Protein AF-A0A0P0CVM8-F1 (afdb_monomer_lite)

pLDDT: mean 76.9, std 20.54, range [28.08, 96.56]

Radius of gyration: 23.85 Å; chains: 1; bounding box: 59×35×78 Å

Foldseek 3Di:
DEQQDADCDDLRHRDGNVCQAAPDPDDDLVLLQVLLQCQFVHCVVVVCCVPVPDPLSVQFPGWDTDSWKIFTDGPPQADPVRDGDPQPPPVCVVSNPCQVVSFCSQQVLLDPNCLVSDPHHHSQNSCSVPPHNGGHWHDVVVLLVCLVPPQLDAYPLVNLVVSQPDKHKGFRTKHWADDGRRMITIDTDIDIDGDDRPPVSSVSRVVSVVVVVVVVVVVVPDDDDDDDDDDDDDDDPPPPPPSPPPPDPPRDDDPDD

Structure (mmCIF, N/CA/C/O backbone):
data_AF-A0A0P0CVM8-F1
#
_entry.id   AF-A0A0P0CVM8-F1
#
loop_
_atom_site.group_PDB
_atom_site.id
_atom_site.type_symbol
_atom_site.label_atom_id
_atom_site.label_alt_id
_atom_site.label_comp_id
_atom_site.label_asym_id
_atom_site.label_entity_id
_atom_site.label_seq_id
_atom_site.pdbx_PDB_ins_code
_atom_site.Cartn_x
_atom_site.Cartn_y
_atom_site.Cartn_z
_atom_site.occupancy
_atom_site.B_iso_or_equiv
_atom_site.auth_seq_id
_atom_site.auth_comp_id
_atom_site.auth_asym_id
_atom_site.auth_atom_id
_atom_site.pdbx_PDB_model_num
ATOM 1 N N . MET A 1 1 ? -14.099 -5.560 21.092 1.00 91.81 1 MET A N 1
ATOM 2 C CA . MET A 1 1 ? -13.210 -6.378 20.240 1.00 91.81 1 MET A CA 1
ATOM 3 C C . MET A 1 1 ? -11.793 -6.056 20.657 1.00 91.81 1 MET A C 1
ATOM 5 O O . MET A 1 1 ? -11.514 -4.880 20.833 1.00 91.81 1 MET A O 1
ATOM 9 N N . HIS A 1 2 ? -10.956 -7.065 20.864 1.00 94.44 2 HIS A N 1
ATOM 10 C CA . HIS A 1 2 ? -9.563 -6.885 21.265 1.00 94.44 2 HIS A CA 1
ATOM 11 C C . HIS A 1 2 ? -8.638 -6.763 20.045 1.00 94.44 2 HIS A C 1
ATOM 13 O O . HIS A 1 2 ? -8.949 -7.296 18.979 1.00 94.44 2 HIS A O 1
ATOM 19 N N . ILE A 1 3 ? -7.473 -6.125 20.179 1.00 93.56 3 ILE A N 1
ATOM 20 C CA . ILE A 1 3 ? -6.516 -5.918 19.072 1.00 93.56 3 ILE A CA 1
ATOM 21 C C . ILE A 1 3 ? -6.017 -7.223 18.435 1.00 93.56 3 ILE A C 1
ATOM 23 O O . ILE A 1 3 ? -5.665 -7.248 17.256 1.00 93.56 3 ILE A O 1
ATOM 27 N N . GLN A 1 4 ? -6.006 -8.324 19.191 1.00 95.06 4 GLN A N 1
ATOM 28 C CA . GLN A 1 4 ? -5.615 -9.650 18.695 1.00 95.06 4 GLN A CA 1
ATOM 29 C C . GLN A 1 4 ? -6.758 -10.413 18.010 1.00 95.06 4 GLN A C 1
ATOM 31 O O . GLN A 1 4 ? -6.511 -11.476 17.431 1.00 95.06 4 GLN A O 1
ATOM 36 N N . ASP A 1 5 ? -7.989 -9.900 18.071 1.00 95.19 5 ASP A N 1
ATOM 37 C CA . ASP A 1 5 ? -9.151 -10.561 17.487 1.00 95.19 5 ASP A CA 1
ATOM 38 C C . ASP A 1 5 ? -9.101 -10.524 15.955 1.00 95.19 5 ASP A C 1
ATOM 40 O O . ASP A 1 5 ? -8.630 -9.569 15.328 1.00 95.19 5 ASP A O 1
ATOM 44 N N . ILE A 1 6 ? -9.637 -11.583 15.347 1.00 93.00 6 ILE A N 1
ATOM 45 C CA . ILE A 1 6 ? -9.808 -11.694 13.899 1.00 93.00 6 ILE A CA 1
ATOM 46 C C . ILE A 1 6 ? -11.107 -10.999 13.490 1.00 93.00 6 ILE A C 1
ATOM 48 O O . ILE A 1 6 ? -12.179 -11.273 14.037 1.00 93.00 6 ILE A O 1
ATOM 52 N N . LEU A 1 7 ? -11.029 -10.145 12.472 1.00 90.50 7 LEU A N 1
ATOM 53 C CA . LEU A 1 7 ? -12.184 -9.471 11.895 1.00 90.50 7 LEU A CA 1
ATOM 54 C C . LEU A 1 7 ? -13.104 -10.479 11.196 1.00 90.50 7 LEU A C 1
ATOM 56 O O . LEU A 1 7 ? -12.718 -11.166 10.248 1.00 90.50 7 LEU A O 1
ATOM 60 N N . GLY A 1 8 ? -14.357 -10.542 11.645 1.00 90.25 8 GLY A N 1
ATOM 61 C CA . GLY A 1 8 ? -15.394 -11.398 11.057 1.00 90.25 8 GLY A CA 1
ATOM 62 C C . GLY A 1 8 ? -16.098 -10.801 9.830 1.00 90.25 8 GLY A C 1
ATOM 63 O O . GLY A 1 8 ? -16.912 -11.485 9.206 1.00 90.25 8 GLY A O 1
ATOM 64 N N . PHE A 1 9 ? -15.803 -9.548 9.478 1.00 89.06 9 PHE A N 1
ATOM 65 C CA . PHE A 1 9 ? -16.560 -8.746 8.514 1.00 89.06 9 PHE A CA 1
ATOM 66 C C . PHE A 1 9 ? -15.667 -7.775 7.720 1.00 89.06 9 PHE A C 1
ATOM 68 O O . PHE A 1 9 ? -14.502 -7.567 8.059 1.00 89.06 9 PHE A O 1
ATOM 75 N N . GLY A 1 10 ? -16.256 -7.178 6.677 1.00 86.44 10 GLY A N 1
ATOM 76 C CA . GLY A 1 10 ? -15.676 -6.101 5.869 1.00 86.44 10 GLY A CA 1
ATOM 77 C C . GLY A 1 10 ? -14.441 -6.483 5.044 1.00 86.44 10 GLY A C 1
ATOM 78 O O . GLY A 1 10 ? -14.140 -7.667 4.857 1.00 86.44 10 GLY A O 1
ATOM 79 N N . LYS A 1 11 ? -13.739 -5.454 4.544 1.00 82.75 11 LYS A N 1
ATOM 80 C CA . LYS A 1 11 ? -12.565 -5.532 3.646 1.00 82.75 11 LYS A CA 1
ATOM 81 C C . LYS A 1 11 ? -11.482 -6.480 4.163 1.00 82.75 11 LYS A C 1
ATOM 83 O O . LYS A 1 11 ? -10.939 -7.284 3.412 1.00 82.75 11 LYS A O 1
ATOM 88 N N . TYR A 1 12 ? -11.221 -6.439 5.467 1.00 86.94 12 TYR A N 1
ATOM 89 C CA . TYR A 1 12 ? -10.155 -7.207 6.113 1.00 86.94 12 TYR A CA 1
ATOM 90 C C . TYR A 1 12 ? -10.646 -8.473 6.832 1.00 86.94 12 TYR A C 1
ATOM 92 O O . TYR A 1 12 ? -9.992 -8.974 7.748 1.00 86.94 12 TYR A O 1
ATOM 100 N N . LYS A 1 13 ? -11.799 -9.026 6.426 1.00 87.06 13 LYS A N 1
ATOM 101 C CA . LYS A 1 13 ? -12.328 -10.271 6.999 1.00 87.06 13 LYS A CA 1
ATOM 102 C C . LYS A 1 13 ? -11.291 -11.399 6.940 1.00 87.06 13 LYS A C 1
ATOM 104 O O . LYS A 1 13 ? -10.832 -11.763 5.854 1.00 87.06 13 LYS A O 1
ATOM 109 N N . GLY A 1 14 ? -11.025 -12.004 8.098 1.00 86.44 14 GLY A N 1
ATOM 110 C CA . GLY A 1 14 ? -10.054 -13.084 8.282 1.00 86.44 14 GLY A CA 1
ATOM 111 C C . GLY A 1 14 ? -8.674 -12.626 8.764 1.00 86.44 14 GLY A C 1
ATOM 112 O O . GLY A 1 14 ? -7.839 -13.481 9.045 1.00 86.44 14 GLY A O 1
ATOM 113 N N . LEU A 1 15 ? -8.441 -11.317 8.903 1.00 88.00 15 LEU A N 1
ATOM 114 C CA . LEU A 1 15 ? -7.193 -10.746 9.418 1.00 88.00 15 LEU A CA 1
ATOM 115 C C . LEU A 1 15 ? -7.357 -10.250 10.854 1.00 88.00 15 LEU A C 1
ATOM 117 O O . LEU A 1 15 ? -8.465 -9.907 11.274 1.00 88.00 15 LEU A O 1
ATOM 121 N N . LYS A 1 16 ? -6.257 -10.207 11.612 1.00 92.31 16 LYS A N 1
ATOM 122 C CA . LYS A 1 16 ? -6.264 -9.608 12.949 1.00 92.31 16 LYS A CA 1
ATOM 123 C C . LYS A 1 16 ? -6.355 -8.093 12.850 1.00 92.31 16 LYS A C 1
ATOM 125 O O . LYS A 1 16 ? -5.721 -7.497 11.981 1.00 92.31 16 LYS A O 1
ATOM 130 N N . LEU A 1 17 ? -7.067 -7.471 13.786 1.00 93.69 17 LEU A N 1
ATOM 131 C CA . LEU A 1 17 ? -7.158 -6.012 13.874 1.00 93.69 17 LEU A CA 1
ATOM 132 C C . LEU A 1 17 ? -5.769 -5.368 13.964 1.00 93.69 17 LEU A C 1
ATOM 134 O O . LEU A 1 17 ? -5.495 -4.402 13.257 1.00 93.69 17 LEU A O 1
ATOM 138 N N . LEU A 1 18 ? -4.870 -5.950 14.762 1.00 94.19 18 LEU A N 1
ATOM 139 C CA . LEU A 1 18 ? -3.488 -5.491 14.885 1.00 94.19 18 LEU A CA 1
ATOM 140 C C . LEU A 1 18 ? -2.727 -5.492 13.551 1.00 94.19 18 LEU A C 1
ATOM 142 O O . LEU A 1 18 ? -1.978 -4.555 13.282 1.00 94.19 18 LEU A O 1
ATOM 146 N N . ASP A 1 19 ? -2.916 -6.519 12.720 1.00 91.19 19 ASP A N 1
ATOM 147 C CA . ASP A 1 19 ? -2.222 -6.635 11.431 1.00 91.19 19 ASP A CA 1
ATOM 148 C C . ASP A 1 19 ? -2.738 -5.584 10.439 1.00 91.19 19 ASP A C 1
ATOM 150 O O . ASP A 1 19 ? -1.961 -5.014 9.677 1.00 91.19 19 ASP A O 1
ATOM 154 N N . VAL A 1 20 ? -4.038 -5.277 10.493 1.00 91.19 20 VAL A N 1
ATOM 155 C CA . VAL A 1 20 ? -4.643 -4.180 9.723 1.00 91.19 20 VAL A CA 1
ATOM 156 C C . VAL A 1 20 ? -4.122 -2.827 10.208 1.00 91.19 20 VAL A C 1
ATOM 158 O O . VAL A 1 20 ? -3.745 -1.993 9.391 1.00 91.19 20 VAL A O 1
ATOM 161 N N . TYR A 1 21 ? -4.043 -2.618 11.526 1.00 93.94 21 TYR A N 1
ATOM 162 C CA . TYR A 1 21 ? -3.557 -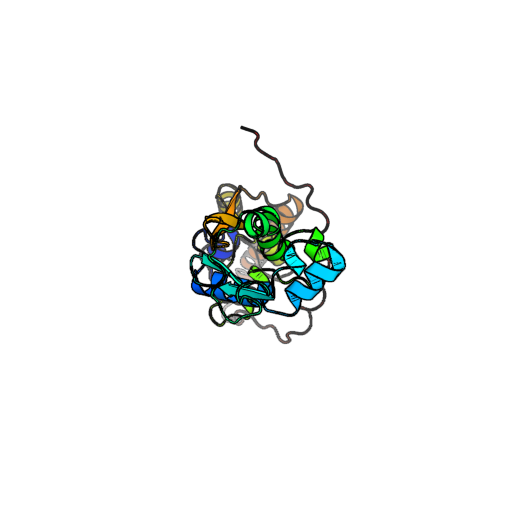1.365 12.104 1.00 93.94 21 TYR A CA 1
ATOM 163 C C . TYR A 1 21 ? -2.085 -1.107 11.772 1.00 93.94 21 TYR A C 1
ATOM 165 O O . TYR A 1 21 ? -1.726 -0.009 11.361 1.00 93.94 21 TYR A O 1
ATOM 173 N N . ARG A 1 22 ? -1.215 -2.104 11.971 1.00 92.19 22 ARG A N 1
ATOM 174 C CA . ARG A 1 22 ? 0.238 -1.934 11.824 1.00 92.19 22 ARG A CA 1
ATOM 175 C C . ARG A 1 22 ? 0.723 -2.084 10.394 1.00 92.19 22 ARG A C 1
ATOM 177 O O . ARG A 1 22 ? 1.768 -1.520 10.070 1.00 92.19 22 ARG A O 1
ATOM 184 N N . GLY A 1 23 ? 0.005 -2.838 9.567 1.00 87.44 23 GLY A N 1
ATOM 185 C CA . GLY A 1 23 ? 0.497 -3.280 8.270 1.00 87.44 23 GLY A CA 1
ATOM 186 C C . GLY A 1 23 ? 1.658 -4.271 8.385 1.00 87.44 23 GLY A C 1
ATOM 187 O O . GLY A 1 23 ? 2.169 -4.565 9.469 1.00 87.44 23 GLY A O 1
ATOM 188 N N . THR A 1 24 ? 2.098 -4.781 7.237 1.00 82.19 24 THR A N 1
ATOM 189 C CA . THR A 1 24 ? 3.301 -5.618 7.126 1.00 82.19 24 THR A CA 1
ATOM 190 C C . THR A 1 24 ? 4.457 -4.834 6.511 1.00 82.19 24 THR A C 1
ATOM 192 O O . THR A 1 24 ? 4.268 -4.078 5.561 1.00 82.19 24 THR A O 1
ATOM 195 N N . LEU A 1 25 ? 5.669 -5.065 7.021 1.00 79.19 25 LEU A N 1
ATOM 196 C CA . LEU A 1 25 ? 6.917 -4.655 6.360 1.00 79.19 25 LEU A CA 1
ATOM 197 C C . LEU A 1 25 ? 7.320 -5.630 5.244 1.00 79.19 25 LEU A C 1
ATOM 199 O O . LEU A 1 25 ? 8.085 -5.283 4.351 1.00 79.19 25 LEU A O 1
ATOM 203 N N . ASN A 1 26 ? 6.807 -6.859 5.299 1.00 77.69 26 ASN A N 1
ATOM 204 C CA . ASN A 1 26 ? 7.153 -7.928 4.375 1.00 77.69 26 ASN A CA 1
ATOM 205 C C . ASN A 1 26 ? 6.012 -8.104 3.379 1.00 77.69 26 ASN A C 1
ATOM 207 O O . ASN A 1 26 ? 5.097 -8.899 3.607 1.00 77.69 26 ASN A O 1
ATOM 211 N N . ILE A 1 27 ? 6.055 -7.330 2.299 1.00 82.81 27 ILE A N 1
ATOM 212 C CA . ILE A 1 27 ? 5.184 -7.553 1.146 1.00 82.81 27 ILE A CA 1
ATOM 213 C C . ILE A 1 27 ? 5.706 -8.773 0.383 1.00 82.81 27 ILE A C 1
ATOM 215 O O . ILE A 1 27 ? 6.906 -8.902 0.133 1.00 82.81 27 ILE A O 1
ATOM 219 N N . ASP A 1 28 ? 4.792 -9.681 0.048 1.00 86.62 28 ASP A N 1
ATOM 220 C CA . ASP A 1 28 ? 5.083 -10.882 -0.731 1.00 86.62 28 ASP A CA 1
ATOM 221 C C . ASP A 1 28 ? 5.669 -10.486 -2.101 1.00 86.62 28 ASP A C 1
ATOM 223 O O . ASP A 1 28 ? 5.099 -9.669 -2.827 1.00 86.62 28 ASP A O 1
ATOM 227 N N . ARG A 1 29 ? 6.840 -11.039 -2.442 1.00 89.12 29 ARG A N 1
ATOM 228 C CA . ARG A 1 29 ? 7.556 -10.696 -3.680 1.00 89.12 29 ARG A CA 1
ATOM 229 C C . ARG A 1 29 ? 6.833 -11.177 -4.933 1.00 89.12 29 ARG A C 1
ATOM 231 O O . ARG A 1 29 ? 6.912 -10.502 -5.954 1.00 89.12 29 ARG A O 1
ATOM 238 N N . VAL A 1 30 ? 6.081 -12.273 -4.845 1.00 90.69 30 VAL A N 1
ATOM 239 C CA . VAL A 1 30 ? 5.241 -12.762 -5.943 1.00 90.69 30 VAL A CA 1
ATOM 240 C C . VAL A 1 30 ? 4.072 -11.807 -6.161 1.00 90.69 30 VAL A C 1
ATOM 242 O O . VAL A 1 30 ? 3.806 -11.423 -7.295 1.00 90.69 30 VAL A O 1
ATOM 245 N N . LEU A 1 31 ? 3.431 -11.345 -5.079 1.00 89.88 31 LEU A N 1
ATOM 246 C CA . LEU A 1 31 ? 2.365 -10.340 -5.165 1.00 89.88 31 LEU A CA 1
ATOM 247 C C . LEU A 1 31 ? 2.870 -9.046 -5.817 1.00 89.88 31 LEU A C 1
ATOM 249 O O . LEU A 1 31 ? 2.208 -8.503 -6.698 1.00 89.88 31 LEU A O 1
ATOM 253 N N . LEU A 1 32 ? 4.039 -8.557 -5.391 1.00 91.38 32 LEU A N 1
ATOM 254 C CA . LEU A 1 32 ? 4.622 -7.331 -5.932 1.00 91.38 32 LEU A CA 1
ATOM 255 C C . LEU A 1 32 ? 5.016 -7.486 -7.410 1.00 91.38 32 LEU A C 1
ATOM 257 O O . LEU A 1 32 ? 4.757 -6.576 -8.194 1.00 91.38 32 LEU A O 1
ATOM 261 N N . LYS A 1 33 ? 5.584 -8.637 -7.791 1.00 94.38 33 LYS A N 1
ATOM 262 C CA . LYS A 1 33 ? 5.877 -8.985 -9.187 1.00 94.38 33 LYS A CA 1
ATOM 263 C C . LYS A 1 33 ? 4.617 -8.967 -10.040 1.00 94.38 33 LYS A C 1
ATOM 265 O O . LYS A 1 33 ? 4.604 -8.330 -11.086 1.00 94.38 33 LYS A O 1
ATOM 270 N N . ASP A 1 34 ? 3.575 -9.671 -9.611 1.00 92.81 34 ASP A N 1
ATOM 271 C CA . ASP A 1 34 ? 2.345 -9.806 -10.392 1.00 92.81 34 ASP A CA 1
ATOM 272 C C . ASP A 1 34 ? 1.607 -8.464 -10.507 1.00 92.81 34 ASP A C 1
ATOM 274 O O . ASP A 1 34 ? 1.048 -8.151 -11.556 1.00 92.81 34 ASP A O 1
ATOM 278 N N . TYR A 1 35 ? 1.662 -7.636 -9.459 1.00 92.75 35 TYR A N 1
ATOM 279 C CA . TYR A 1 35 ? 1.192 -6.255 -9.520 1.00 92.75 35 TYR A CA 1
ATOM 280 C C . TYR A 1 35 ? 2.001 -5.429 -10.525 1.00 92.75 35 TYR A C 1
ATOM 282 O O . TYR A 1 35 ? 1.417 -4.782 -11.390 1.00 92.75 35 TYR A O 1
ATOM 290 N N . ALA A 1 36 ? 3.333 -5.461 -10.448 1.00 94.81 36 ALA A N 1
ATOM 291 C CA . ALA A 1 36 ? 4.182 -4.694 -11.351 1.00 94.81 36 ALA A CA 1
ATOM 292 C C . ALA A 1 36 ? 3.997 -5.114 -12.817 1.00 94.81 36 ALA A C 1
ATOM 294 O O . ALA A 1 36 ? 3.888 -4.249 -13.683 1.00 94.81 36 ALA A O 1
ATOM 295 N N . ASP A 1 37 ? 3.876 -6.414 -13.090 1.00 94.25 37 ASP A N 1
ATOM 296 C CA . ASP A 1 37 ? 3.572 -6.940 -14.423 1.00 94.25 37 ASP A CA 1
ATOM 297 C C . ASP A 1 37 ? 2.204 -6.455 -14.931 1.00 94.25 37 ASP A C 1
ATOM 299 O O . ASP A 1 37 ? 2.100 -5.961 -16.053 1.00 94.25 37 ASP A O 1
ATOM 303 N N . LEU A 1 38 ? 1.166 -6.497 -14.086 1.00 92.25 38 LEU A N 1
ATOM 304 C CA . LEU A 1 38 ? -0.161 -5.981 -14.430 1.00 92.25 38 LEU A CA 1
ATOM 305 C C . LEU A 1 38 ? -0.127 -4.489 -14.787 1.00 92.25 38 LEU A C 1
ATOM 307 O O . LEU A 1 38 ? -0.748 -4.085 -15.772 1.00 92.25 38 LEU A O 1
ATOM 311 N N . ILE A 1 39 ? 0.551 -3.667 -13.981 1.00 91.88 39 ILE A N 1
ATOM 312 C CA . ILE A 1 39 ? 0.618 -2.222 -14.217 1.00 91.88 39 ILE A CA 1
ATOM 313 C C . ILE A 1 39 ? 1.410 -1.931 -15.496 1.00 91.88 39 ILE A C 1
ATOM 315 O O . ILE A 1 39 ? 0.900 -1.240 -16.375 1.00 91.88 39 ILE A O 1
ATOM 319 N N . LEU A 1 40 ? 2.628 -2.471 -15.615 1.00 91.94 40 LEU A N 1
ATOM 320 C CA . LEU A 1 40 ? 3.594 -2.113 -16.660 1.00 91.94 40 LEU A CA 1
ATOM 321 C C . LEU A 1 40 ? 3.315 -2.761 -18.020 1.00 91.94 40 LEU A C 1
ATOM 323 O O . LEU A 1 40 ? 3.708 -2.207 -19.043 1.00 91.94 40 LEU A O 1
ATOM 327 N N . ASN A 1 41 ? 2.652 -3.918 -18.060 1.00 90.12 41 ASN A N 1
ATOM 328 C CA . ASN A 1 41 ? 2.323 -4.615 -19.309 1.00 90.12 41 ASN A CA 1
ATOM 329 C C . ASN A 1 41 ? 0.818 -4.627 -19.623 1.00 90.12 41 ASN A C 1
ATOM 331 O O . ASN A 1 41 ? 0.408 -5.162 -20.655 1.00 90.12 41 ASN A O 1
ATOM 335 N N . GLY A 1 42 ? -0.018 -4.061 -18.749 1.00 87.56 42 GLY A N 1
ATOM 336 C CA . GLY A 1 42 ? -1.465 -3.974 -18.933 1.00 87.56 42 GLY A CA 1
ATOM 337 C C . GLY A 1 42 ? -1.942 -2.636 -19.500 1.00 87.56 42 GLY A C 1
ATOM 338 O O . GLY A 1 42 ? -1.171 -1.733 -19.819 1.00 87.56 42 GLY A O 1
ATOM 339 N N . SER A 1 43 ? -3.266 -2.474 -19.571 1.00 86.81 43 SER A N 1
ATOM 340 C CA . SER A 1 43 ? -3.904 -1.228 -20.024 1.00 86.81 43 SER A CA 1
ATOM 341 C C . SER A 1 43 ? -3.660 -0.035 -19.093 1.00 86.81 43 SER A C 1
ATOM 343 O O . SER A 1 43 ? -3.887 1.104 -19.488 1.00 86.81 43 SER A O 1
ATOM 345 N N . LEU A 1 44 ? -3.222 -0.287 -17.856 1.00 85.19 44 LEU A N 1
ATOM 346 C CA . LEU A 1 44 ? -2.957 0.744 -16.851 1.00 85.19 44 LEU A CA 1
ATOM 347 C C . LEU A 1 44 ? -1.737 1.595 -17.209 1.00 85.19 44 LEU A C 1
ATOM 349 O O . LEU A 1 44 ? -1.773 2.807 -17.016 1.00 85.19 44 LEU A O 1
ATOM 353 N N . ARG A 1 45 ? -0.706 0.995 -17.812 1.00 86.12 45 ARG A N 1
ATOM 354 C CA . ARG A 1 45 ? 0.412 1.741 -18.393 1.00 86.12 45 ARG A CA 1
ATOM 355 C C . ARG A 1 45 ? -0.042 2.670 -19.518 1.00 86.12 45 ARG A C 1
ATOM 357 O O . ARG A 1 45 ? 0.383 3.814 -19.552 1.00 86.12 45 ARG A O 1
ATOM 364 N N . LEU A 1 46 ? -0.911 2.209 -20.418 1.00 84.38 46 LEU A N 1
ATOM 365 C CA . LEU A 1 46 ? -1.411 3.063 -21.506 1.00 84.38 46 LEU A CA 1
ATOM 366 C C . LEU A 1 46 ? -2.181 4.265 -20.946 1.00 84.38 46 LEU A C 1
ATOM 368 O O . LEU A 1 46 ? -1.981 5.394 -21.376 1.00 84.38 46 LEU A O 1
ATOM 372 N N . HIS A 1 47 ? -2.997 4.032 -19.915 1.00 84.44 47 HIS A N 1
ATOM 373 C CA . HIS A 1 47 ? -3.682 5.110 -19.209 1.00 84.44 47 HIS A CA 1
ATOM 374 C C . HIS A 1 47 ? -2.700 6.095 -18.557 1.00 84.44 47 HIS A C 1
ATOM 376 O O . HIS A 1 47 ? -2.905 7.302 -18.603 1.00 84.44 47 HIS A O 1
ATOM 382 N N . TYR A 1 48 ? -1.610 5.594 -17.978 1.00 84.25 48 TYR A N 1
ATOM 383 C CA . TYR A 1 48 ? -0.538 6.436 -17.459 1.00 84.25 48 TYR A CA 1
ATOM 384 C C . TYR A 1 48 ? 0.091 7.317 -18.555 1.00 84.25 48 TYR A C 1
ATOM 386 O O . TYR A 1 48 ? 0.214 8.528 -18.373 1.00 84.25 48 TYR A O 1
ATOM 394 N N . GLU A 1 49 ? 0.441 6.726 -19.699 1.00 83.69 49 GLU A N 1
ATOM 395 C CA . GLU A 1 49 ? 1.056 7.426 -20.834 1.00 83.69 49 GLU A CA 1
ATOM 396 C C . GLU A 1 49 ? 0.149 8.527 -21.405 1.00 83.69 49 GLU A C 1
ATOM 398 O O . GLU A 1 49 ? 0.634 9.618 -21.705 1.00 83.69 49 GLU A O 1
ATOM 403 N N . ASP A 1 50 ? -1.161 8.274 -21.489 1.00 83.56 50 ASP A N 1
ATOM 404 C CA . ASP A 1 50 ? -2.146 9.225 -22.020 1.00 83.56 50 ASP A CA 1
ATOM 405 C C . ASP A 1 50 ? -2.319 10.477 -21.140 1.00 83.56 50 ASP A C 1
ATOM 407 O O . ASP A 1 50 ? -2.609 11.561 -21.652 1.00 83.56 50 ASP A O 1
ATOM 411 N N . TYR A 1 51 ? -2.178 10.340 -19.817 1.00 79.38 51 TYR A N 1
ATOM 412 C CA . TYR A 1 51 ? -2.512 11.404 -18.861 1.00 79.38 51 TYR A CA 1
ATOM 413 C C . TYR A 1 51 ? -1.300 12.144 -18.293 1.00 79.38 51 TYR A C 1
ATOM 415 O O . TYR A 1 51 ? -1.440 13.299 -17.887 1.00 79.38 51 TYR A O 1
ATOM 423 N N . ILE A 1 52 ? -0.133 11.496 -18.224 1.00 75.44 52 ILE A N 1
ATOM 424 C CA . ILE A 1 52 ? 1.039 12.024 -17.500 1.00 75.44 52 ILE A CA 1
ATOM 425 C C . ILE A 1 52 ? 2.186 12.429 -18.443 1.00 75.44 52 ILE A C 1
ATOM 427 O O . ILE A 1 52 ? 3.116 13.100 -18.006 1.00 75.44 52 ILE A O 1
ATOM 431 N N . ASP A 1 53 ? 2.058 12.140 -19.745 1.00 64.50 53 ASP A N 1
ATOM 432 C CA . ASP A 1 53 ? 2.946 12.583 -20.835 1.00 64.50 53 ASP A CA 1
ATOM 433 C C . ASP A 1 53 ? 4.441 12.381 -20.542 1.00 64.50 53 ASP A C 1
ATOM 435 O O . ASP A 1 53 ? 5.234 13.320 -20.427 1.00 64.50 53 ASP A O 1
ATOM 439 N N . THR A 1 54 ? 4.847 11.116 -20.429 1.00 65.81 54 THR A N 1
ATOM 440 C CA . THR A 1 54 ? 6.259 10.748 -20.312 1.00 65.81 54 THR A CA 1
ATOM 441 C C . THR A 1 54 ? 6.748 10.147 -21.627 1.00 65.81 54 THR A C 1
ATOM 443 O O . THR A 1 54 ? 6.679 8.945 -21.884 1.00 65.81 54 THR A O 1
ATOM 446 N N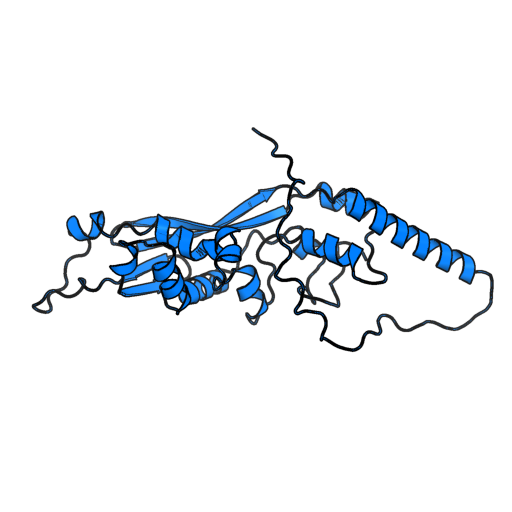 . THR A 1 55 ? 7.275 11.016 -22.494 1.00 64.81 55 THR A N 1
ATOM 447 C CA . THR A 1 55 ? 7.877 10.641 -23.794 1.00 64.81 55 THR A CA 1
ATOM 448 C C . THR A 1 55 ? 8.943 9.537 -23.701 1.00 64.81 55 THR A C 1
ATOM 450 O O . THR A 1 55 ? 9.176 8.821 -24.671 1.00 64.81 55 THR A O 1
ATOM 453 N N . SER A 1 56 ? 9.561 9.351 -22.535 1.00 66.12 56 SER A N 1
ATOM 454 C CA . SER A 1 56 ? 10.506 8.275 -22.214 1.00 66.12 56 SER A CA 1
ATOM 455 C C . SER A 1 56 ? 9.853 6.887 -22.100 1.00 66.12 56 SER A C 1
ATOM 457 O O . SER A 1 56 ? 10.451 5.903 -22.534 1.00 66.12 56 SER A O 1
ATOM 459 N N . PHE A 1 57 ? 8.624 6.781 -21.578 1.00 73.19 57 PHE A N 1
ATOM 460 C CA . PHE A 1 57 ? 7.900 5.504 -21.431 1.00 73.19 57 PHE A CA 1
ATOM 461 C C . PHE A 1 57 ? 7.401 4.959 -22.772 1.00 73.19 57 PHE A C 1
ATOM 463 O O . PHE A 1 57 ? 7.410 3.749 -22.992 1.00 73.19 57 PHE A O 1
ATOM 470 N N . GLN A 1 58 ? 7.064 5.856 -23.705 1.00 72.00 58 GLN A N 1
ATOM 471 C CA . GLN A 1 58 ? 6.612 5.514 -25.060 1.00 72.00 58 GLN A CA 1
ATOM 472 C C . GLN A 1 58 ? 7.693 4.811 -25.903 1.00 72.00 58 GLN A C 1
ATOM 474 O O . GLN A 1 58 ? 7.382 4.152 -26.893 1.00 72.00 58 GLN A O 1
ATOM 479 N N . CYS A 1 59 ? 8.968 4.934 -25.522 1.00 72.62 59 CYS A N 1
ATOM 480 C CA . CYS A 1 59 ? 10.086 4.263 -26.190 1.00 72.62 59 CYS A CA 1
ATOM 481 C C . CYS A 1 59 ? 10.276 2.801 -25.746 1.00 72.62 59 CYS A C 1
ATOM 483 O O . CYS A 1 59 ? 11.067 2.074 -26.355 1.00 72.62 59 CYS A O 1
ATOM 485 N N . VAL A 1 60 ? 9.584 2.369 -24.689 1.00 79.00 60 VAL A N 1
ATOM 486 C CA . VAL A 1 60 ? 9.615 0.989 -24.197 1.00 79.00 60 VAL A CA 1
ATOM 487 C C . VAL A 1 60 ? 8.494 0.207 -24.876 1.00 79.00 60 VAL A C 1
ATOM 489 O O . VAL A 1 60 ? 7.350 0.643 -24.870 1.00 79.00 60 VAL A O 1
ATOM 492 N N . ASP A 1 61 ? 8.787 -0.955 -25.452 1.00 78.50 61 ASP A N 1
ATOM 493 C CA . ASP A 1 61 ? 7.740 -1.821 -26.008 1.00 78.50 61 ASP A CA 1
ATOM 494 C C . ASP A 1 61 ? 7.075 -2.595 -24.864 1.00 78.50 61 ASP A C 1
ATOM 496 O O . ASP A 1 61 ? 5.884 -2.452 -24.579 1.00 78.50 61 ASP A O 1
ATOM 500 N N . LYS A 1 62 ? 7.893 -3.324 -24.099 1.00 84.81 62 LYS A N 1
ATOM 501 C CA . LYS A 1 62 ? 7.437 -4.213 -23.031 1.00 84.81 62 LYS A CA 1
ATOM 502 C C . LYS A 1 62 ? 8.385 -4.197 -21.832 1.00 84.81 62 LYS A C 1
ATOM 504 O O . LYS A 1 62 ? 9.557 -3.851 -21.954 1.00 84.81 62 LYS A O 1
ATOM 509 N N . PHE A 1 63 ? 7.892 -4.632 -20.679 1.00 89.56 63 PHE A N 1
ATOM 510 C CA . PHE A 1 63 ? 8.703 -4.919 -19.503 1.00 89.56 63 PHE A CA 1
ATOM 511 C C . PHE A 1 63 ? 8.768 -6.429 -19.242 1.00 89.56 63 PHE A C 1
ATOM 513 O O . PHE A 1 63 ? 7.753 -7.124 -19.301 1.00 89.56 63 PHE A O 1
ATOM 520 N N . ASP A 1 64 ? 9.952 -6.946 -18.928 1.00 91.62 64 ASP A N 1
ATOM 521 C CA . ASP A 1 64 ? 10.117 -8.276 -18.335 1.00 91.62 64 ASP A CA 1
ATOM 522 C C . ASP A 1 64 ? 10.269 -8.118 -16.817 1.00 91.62 64 ASP A C 1
ATOM 524 O O . ASP A 1 64 ? 11.206 -7.471 -16.344 1.00 91.62 64 ASP A O 1
ATOM 528 N N . VAL A 1 65 ? 9.304 -8.643 -16.056 1.00 95.25 65 VAL A N 1
ATOM 529 C CA . VAL A 1 65 ? 9.182 -8.418 -14.610 1.00 95.25 65 VAL A CA 1
ATOM 530 C C . VAL A 1 65 ? 9.408 -9.725 -13.854 1.00 95.25 65 VAL A C 1
ATOM 532 O O . VAL A 1 65 ? 8.643 -10.688 -13.951 1.00 95.25 65 VAL A O 1
ATOM 535 N N . THR A 1 66 ? 10.452 -9.735 -13.034 1.00 95.75 66 THR A N 1
ATOM 536 C CA . THR A 1 66 ? 10.792 -10.826 -12.112 1.00 95.75 66 THR A CA 1
ATOM 537 C C . THR A 1 66 ? 10.515 -10.408 -10.666 1.00 95.75 66 THR A C 1
ATOM 539 O O . THR A 1 66 ? 10.109 -9.281 -10.404 1.00 95.75 66 THR A O 1
ATOM 542 N N . GLU A 1 67 ? 10.741 -11.289 -9.688 1.00 94.06 67 GLU A N 1
ATOM 543 C CA . GLU A 1 67 ? 10.536 -10.974 -8.259 1.00 94.06 67 GLU A CA 1
ATOM 544 C C . GLU A 1 67 ? 11.457 -9.869 -7.710 1.00 94.06 67 GLU A C 1
ATOM 546 O O . GLU A 1 67 ? 11.184 -9.296 -6.649 1.00 94.06 67 GLU A O 1
ATOM 551 N N . HIS A 1 68 ? 12.555 -9.577 -8.406 1.00 93.62 68 HIS A N 1
ATOM 552 C CA . HIS A 1 68 ? 13.585 -8.647 -7.936 1.00 93.62 68 HIS A CA 1
ATOM 553 C C . HIS A 1 68 ? 13.905 -7.543 -8.935 1.00 93.62 68 HIS A C 1
ATOM 555 O O . HIS A 1 68 ? 14.361 -6.472 -8.535 1.00 93.62 68 HIS A O 1
ATOM 561 N N . GLU A 1 69 ? 13.671 -7.800 -10.218 1.00 95.00 69 GLU A N 1
ATOM 562 C CA . GLU A 1 69 ? 14.142 -6.936 -11.288 1.00 95.00 69 GLU A CA 1
ATOM 563 C C . GLU A 1 69 ? 13.068 -6.700 -12.346 1.00 95.00 69 GLU A C 1
ATOM 565 O O . GLU A 1 69 ? 12.269 -7.590 -12.648 1.00 95.00 69 GLU A O 1
ATOM 570 N N . ILE A 1 70 ? 13.102 -5.506 -12.928 1.00 93.25 70 ILE A N 1
ATOM 571 C CA . ILE A 1 70 ? 12.347 -5.096 -14.107 1.00 93.25 70 ILE A CA 1
ATOM 572 C C . ILE A 1 70 ? 13.362 -4.839 -15.216 1.00 93.25 70 ILE A C 1
ATOM 574 O O . ILE A 1 70 ? 14.340 -4.122 -15.012 1.00 93.25 70 ILE A O 1
ATOM 578 N N . ARG A 1 71 ? 13.139 -5.399 -16.400 1.00 89.19 71 ARG A N 1
ATOM 579 C CA . ARG A 1 71 ? 13.939 -5.118 -17.593 1.00 89.19 71 ARG A CA 1
ATOM 580 C C . ARG A 1 71 ? 13.072 -4.442 -18.639 1.00 89.19 71 ARG A C 1
ATOM 582 O O . ARG A 1 71 ? 12.004 -4.947 -18.975 1.00 89.19 71 ARG A O 1
ATOM 589 N N . THR A 1 72 ? 13.538 -3.318 -19.167 1.00 85.38 72 THR A N 1
ATOM 590 C CA . THR A 1 72 ? 12.908 -2.673 -20.324 1.00 85.38 72 THR A CA 1
ATOM 591 C C . THR A 1 72 ? 13.311 -3.400 -21.596 1.00 85.38 72 THR A C 1
ATOM 593 O O . THR A 1 72 ? 14.505 -3.536 -21.852 1.00 85.38 72 THR A O 1
ATOM 596 N N . LEU A 1 73 ? 12.330 -3.803 -22.396 1.00 78.81 73 LEU A N 1
ATOM 597 C CA . LEU A 1 73 ? 12.514 -4.306 -23.752 1.00 78.81 73 LEU A CA 1
ATOM 598 C C . LEU A 1 73 ? 12.074 -3.201 -24.711 1.00 78.81 73 LEU A C 1
ATOM 600 O O . LEU A 1 73 ? 10.933 -2.735 -24.660 1.00 78.81 73 LEU A O 1
ATOM 604 N N . SER A 1 74 ? 12.997 -2.729 -25.543 1.00 70.56 74 SER A N 1
ATOM 605 C CA . SER A 1 74 ? 12.744 -1.616 -26.466 1.00 70.56 74 SER A CA 1
ATOM 606 C C . SER A 1 74 ? 12.673 -2.089 -27.914 1.00 70.56 74 SER A C 1
ATOM 608 O O . SER A 1 74 ? 13.309 -3.072 -28.286 1.00 70.56 74 SER A O 1
ATOM 610 N N . PHE A 1 75 ? 11.971 -1.331 -28.760 1.00 56.97 75 PHE A N 1
ATOM 611 C CA . PHE A 1 75 ? 11.862 -1.601 -30.201 1.00 56.97 75 PHE A CA 1
ATOM 612 C C . PHE A 1 75 ? 13.211 -1.656 -30.946 1.00 56.97 75 PHE A C 1
ATOM 614 O O . PHE A 1 75 ? 13.255 -2.100 -32.089 1.00 56.97 75 PHE A O 1
ATOM 621 N N . TYR A 1 76 ? 14.305 -1.191 -30.332 1.00 54.03 76 TYR A N 1
ATOM 622 C CA . TYR A 1 76 ? 15.630 -1.077 -30.949 1.00 54.03 76 TYR A CA 1
ATOM 623 C C . TYR A 1 76 ? 16.596 -2.220 -30.588 1.00 54.03 76 TYR A C 1
ATOM 625 O O . TYR A 1 76 ? 17.792 -2.096 -30.843 1.00 54.03 76 TYR A O 1
ATOM 633 N N . GLU A 1 77 ? 16.118 -3.311 -29.979 1.00 51.34 77 GLU A N 1
ATOM 634 C CA . GLU A 1 77 ? 16.981 -4.445 -29.597 1.00 51.34 77 GLU A CA 1
ATOM 635 C C . GLU A 1 77 ? 17.399 -5.332 -30.787 1.00 51.34 77 GLU A C 1
ATOM 637 O O . GLU A 1 77 ? 18.453 -5.968 -30.734 1.00 51.34 77 GLU A O 1
ATOM 642 N N . GLU A 1 78 ? 16.654 -5.302 -31.899 1.00 46.06 78 GLU A N 1
ATOM 643 C CA . GLU A 1 78 ? 17.065 -5.908 -33.171 1.00 46.06 78 GLU A CA 1
ATOM 644 C C . GLU A 1 78 ? 17.560 -4.832 -34.147 1.00 46.06 78 GLU A C 1
ATOM 646 O O . GLU A 1 78 ? 16.848 -3.882 -34.487 1.00 46.06 78 GLU A O 1
ATOM 651 N N . GLY A 1 79 ? 18.795 -4.982 -34.633 1.00 48.59 79 GLY A N 1
ATOM 652 C CA . GLY A 1 79 ? 19.296 -4.189 -35.748 1.00 48.59 79 GLY A CA 1
ATOM 653 C C . GLY A 1 79 ? 18.446 -4.428 -36.998 1.00 48.59 79 GLY A C 1
ATOM 654 O O . GLY A 1 79 ? 17.867 -5.496 -37.185 1.00 48.59 79 GLY A O 1
ATOM 655 N N . VAL A 1 80 ? 18.404 -3.456 -37.915 1.00 46.62 80 VAL A N 1
ATOM 656 C CA . VAL A 1 80 ? 17.684 -3.562 -39.208 1.00 46.62 80 VAL A CA 1
ATOM 657 C C . VAL A 1 80 ? 18.150 -4.774 -40.047 1.00 46.62 80 VAL A C 1
ATOM 659 O O . VAL A 1 80 ? 17.482 -5.193 -40.989 1.00 46.62 80 VAL A O 1
ATOM 662 N N . ASP A 1 81 ? 19.302 -5.345 -39.703 1.00 51.53 81 ASP A N 1
ATOM 663 C CA . ASP A 1 81 ? 19.943 -6.510 -40.306 1.00 51.53 81 ASP A CA 1
ATOM 664 C C . ASP A 1 81 ? 19.823 -7.807 -39.478 1.00 51.53 81 ASP A C 1
ATOM 666 O O . ASP A 1 81 ? 20.425 -8.817 -39.848 1.00 51.53 81 ASP A O 1
ATOM 670 N N . GLY A 1 82 ? 19.065 -7.803 -38.377 1.00 52.91 82 GLY A N 1
ATOM 671 C CA . GLY A 1 82 ? 18.961 -8.933 -37.451 1.00 52.91 82 GLY A CA 1
ATOM 672 C C . GLY A 1 82 ? 20.210 -9.151 -36.592 1.00 52.91 82 GLY A C 1
ATOM 673 O O . GLY A 1 82 ? 20.356 -10.219 -35.998 1.00 52.91 82 GLY A O 1
ATOM 674 N N . SER A 1 83 ? 21.133 -8.183 -36.541 1.00 52.47 83 SER A N 1
ATOM 675 C CA . SER A 1 83 ? 22.220 -8.206 -35.563 1.00 52.47 83 SER A CA 1
ATOM 676 C C . SER A 1 83 ? 21.698 -7.805 -34.180 1.00 52.47 83 SER A C 1
ATOM 678 O O . SER A 1 83 ? 20.874 -6.898 -34.055 1.00 52.47 83 SER A O 1
ATOM 680 N N . GLU A 1 84 ? 22.173 -8.485 -33.134 1.00 53.50 84 GLU A N 1
ATOM 681 C CA . GLU A 1 84 ? 21.946 -8.043 -31.756 1.00 53.50 84 GLU A CA 1
ATOM 682 C C . GLU A 1 84 ? 22.609 -6.675 -31.577 1.00 53.50 84 GLU A C 1
ATOM 684 O O . GLU A 1 84 ? 23.832 -6.533 -31.704 1.00 53.50 84 GLU A O 1
ATOM 689 N N . VAL A 1 85 ? 21.810 -5.652 -31.280 1.00 53.12 85 VAL A N 1
ATOM 690 C CA . VAL A 1 85 ? 22.360 -4.368 -30.857 1.00 53.12 85 VAL A CA 1
ATOM 691 C C . VAL A 1 85 ? 22.900 -4.576 -29.448 1.00 53.12 85 VAL A C 1
ATOM 693 O O . VAL A 1 85 ? 22.148 -4.869 -28.523 1.00 53.12 85 VAL A O 1
ATOM 696 N N . SER A 1 86 ? 24.219 -4.441 -29.279 1.00 44.22 86 SER A N 1
ATOM 697 C CA . SER A 1 86 ? 24.852 -4.467 -27.958 1.00 44.22 86 SER A CA 1
ATOM 698 C C . SER A 1 86 ? 24.109 -3.517 -27.021 1.00 44.22 86 SER A C 1
ATOM 700 O O . SER A 1 86 ? 24.118 -2.299 -27.238 1.00 44.22 86 SER A O 1
ATOM 702 N N . TYR A 1 87 ? 23.521 -4.071 -25.957 1.00 46.16 87 TYR A N 1
ATOM 703 C CA . TYR A 1 87 ? 23.066 -3.300 -24.805 1.00 46.16 87 TYR A CA 1
ATOM 704 C C . TYR A 1 87 ? 24.179 -2.320 -24.399 1.00 46.16 87 TYR A C 1
ATOM 706 O O . TYR A 1 87 ? 25.352 -2.698 -24.345 1.00 46.16 87 TYR A O 1
ATOM 714 N N . GLY A 1 88 ? 23.830 -1.051 -24.179 1.00 44.56 88 GLY A N 1
ATOM 715 C CA . GLY A 1 88 ? 24.792 -0.033 -23.742 1.00 44.56 88 GLY A CA 1
ATOM 716 C C . GLY A 1 88 ? 25.345 0.905 -24.820 1.00 44.56 88 GLY A C 1
ATOM 717 O O . GLY A 1 88 ? 26.334 1.597 -24.581 1.00 44.56 88 GLY A O 1
ATOM 718 N N . SER A 1 89 ? 24.742 0.983 -26.014 1.00 47.28 89 SER A N 1
ATOM 719 C CA . SER A 1 89 ? 25.062 2.102 -26.911 1.00 47.28 89 SER A CA 1
ATOM 720 C C . SER A 1 89 ? 24.526 3.407 -26.299 1.00 47.28 89 SER A C 1
ATOM 722 O O . SER A 1 89 ? 23.340 3.539 -25.996 1.00 47.28 89 SER A O 1
ATOM 724 N N . SER A 1 90 ? 25.421 4.368 -26.073 1.00 48.91 90 SER A N 1
ATOM 725 C CA . SER A 1 90 ? 25.209 5.559 -25.234 1.00 48.91 90 SER A CA 1
ATOM 726 C C . SER A 1 90 ? 23.974 6.409 -25.557 1.00 48.91 90 SER A C 1
ATOM 728 O O . SER A 1 90 ? 23.541 7.182 -24.711 1.00 48.91 90 SER A O 1
ATOM 730 N N . LEU A 1 91 ? 23.379 6.287 -26.748 1.00 45.84 91 LEU A N 1
ATOM 731 C CA . LEU A 1 91 ? 22.148 6.998 -27.092 1.00 45.84 91 LEU A CA 1
ATOM 732 C C . LEU A 1 91 ? 20.914 6.362 -26.435 1.00 45.84 91 LEU A C 1
ATOM 734 O O . LEU A 1 91 ? 20.146 7.082 -25.809 1.00 45.84 91 LEU A O 1
ATOM 738 N N . ALA A 1 92 ? 20.769 5.034 -26.502 1.00 52.00 92 ALA A N 1
ATOM 739 C CA . ALA A 1 92 ? 19.656 4.311 -25.881 1.00 52.00 92 ALA A CA 1
ATOM 740 C C . ALA A 1 92 ? 19.707 4.399 -24.346 1.00 52.00 92 ALA A C 1
ATOM 742 O O . ALA A 1 92 ? 18.677 4.509 -23.690 1.00 52.00 92 ALA A O 1
ATOM 743 N N . GLU A 1 93 ? 20.908 4.427 -23.758 1.00 53.69 93 GLU A N 1
ATOM 744 C CA . GLU A 1 93 ? 21.080 4.582 -22.307 1.00 53.69 93 GLU A CA 1
ATOM 745 C C . GLU A 1 93 ? 20.744 5.981 -21.775 1.00 53.69 93 GLU A C 1
ATOM 747 O O . GLU A 1 93 ? 20.330 6.093 -20.614 1.00 53.69 93 GLU A O 1
ATOM 752 N N . ILE A 1 94 ? 20.944 7.024 -22.591 1.00 49.53 94 ILE A N 1
ATOM 753 C CA . ILE A 1 94 ? 20.669 8.425 -22.237 1.00 49.53 94 ILE A CA 1
ATOM 754 C C . ILE A 1 94 ? 19.198 8.775 -22.503 1.00 49.53 94 ILE A C 1
ATOM 756 O O . ILE A 1 94 ? 18.623 9.543 -21.735 1.00 49.53 94 ILE A O 1
ATOM 760 N N . THR A 1 95 ? 18.568 8.208 -23.539 1.00 54.78 95 THR A N 1
ATOM 761 C CA . THR A 1 95 ? 17.159 8.492 -23.872 1.00 54.78 95 THR A CA 1
ATOM 762 C C . THR A 1 95 ? 16.149 7.603 -23.146 1.00 54.78 95 THR A C 1
ATOM 764 O O . THR A 1 95 ? 15.001 8.014 -23.021 1.00 54.78 95 THR A O 1
ATOM 767 N N . ASN A 1 96 ? 16.550 6.431 -22.632 1.00 60.62 96 ASN A N 1
ATOM 768 C CA . ASN A 1 96 ? 15.636 5.470 -21.991 1.00 60.62 96 ASN A CA 1
ATOM 769 C C . ASN A 1 96 ? 15.850 5.336 -20.474 1.00 60.62 96 ASN A C 1
ATOM 771 O O . ASN A 1 96 ? 15.628 4.260 -19.915 1.00 60.62 96 ASN A O 1
ATOM 775 N N . ASN A 1 97 ? 16.295 6.394 -19.782 1.00 75.69 97 ASN A N 1
ATOM 776 C CA . ASN A 1 97 ? 16.207 6.382 -18.322 1.00 75.69 97 ASN A CA 1
ATOM 777 C C . ASN A 1 97 ? 14.749 6.568 -17.896 1.00 75.69 97 ASN A C 1
ATOM 779 O O . ASN A 1 97 ? 14.275 7.696 -17.809 1.00 75.69 97 ASN A O 1
ATOM 783 N N . VAL A 1 98 ? 14.068 5.462 -17.623 1.00 85.31 98 VAL A N 1
ATOM 784 C CA . VAL A 1 98 ? 12.669 5.448 -17.180 1.00 85.31 98 VAL A CA 1
ATOM 785 C C . VAL A 1 98 ? 12.542 5.099 -15.697 1.00 85.31 98 VAL A C 1
ATOM 787 O O . VAL A 1 98 ? 11.460 4.749 -15.250 1.00 85.31 98 VAL A O 1
ATOM 790 N N . GLU A 1 99 ? 13.623 5.182 -14.909 1.00 89.38 99 GLU A N 1
ATOM 791 C CA . GLU A 1 99 ? 13.615 4.838 -13.475 1.00 89.38 99 GLU A CA 1
ATOM 792 C C . GLU A 1 99 ? 12.488 5.553 -12.716 1.00 89.38 99 GLU A C 1
ATOM 794 O O . GLU A 1 99 ? 11.658 4.909 -12.071 1.00 89.38 99 GLU A O 1
ATOM 799 N N . SER A 1 100 ? 12.429 6.883 -12.848 1.00 88.50 100 SER A N 1
ATOM 800 C CA . SER A 1 100 ? 11.409 7.710 -12.202 1.00 88.50 100 SER A CA 1
ATOM 801 C C . SER A 1 100 ? 10.010 7.394 -12.711 1.00 88.50 100 SER A C 1
ATOM 803 O O . SER A 1 100 ? 9.062 7.400 -11.931 1.00 88.50 100 SER A O 1
ATOM 805 N N . ASP A 1 101 ? 9.883 7.088 -14.000 1.00 89.44 101 ASP A N 1
ATOM 806 C CA . ASP A 1 101 ? 8.598 6.790 -14.619 1.00 89.44 101 ASP A CA 1
ATOM 807 C C . ASP A 1 101 ? 8.073 5.420 -14.171 1.00 89.44 101 ASP A C 1
ATOM 809 O O . ASP A 1 101 ? 6.892 5.296 -13.864 1.00 89.44 101 ASP A O 1
ATOM 813 N N . ILE A 1 102 ? 8.939 4.402 -14.049 1.00 91.62 102 ILE A N 1
ATOM 814 C CA . ILE A 1 102 ? 8.573 3.084 -13.509 1.00 91.62 102 ILE A CA 1
ATOM 815 C C . ILE A 1 102 ? 8.145 3.249 -12.051 1.00 91.62 102 ILE A C 1
ATOM 817 O O . ILE A 1 102 ? 7.064 2.791 -11.678 1.00 91.62 102 ILE A O 1
ATOM 821 N N . ALA A 1 103 ? 8.961 3.923 -11.232 1.00 92.88 103 ALA A N 1
ATOM 822 C CA . ALA A 1 103 ? 8.646 4.152 -9.824 1.00 92.88 103 ALA A CA 1
ATOM 823 C C . ALA A 1 103 ? 7.299 4.864 -9.667 1.00 92.88 103 ALA A C 1
ATOM 825 O O . ALA A 1 103 ? 6.448 4.435 -8.884 1.00 92.88 103 ALA A O 1
ATOM 826 N N . TYR A 1 104 ? 7.072 5.919 -10.448 1.00 90.88 104 TYR A N 1
ATOM 827 C CA . TYR A 1 104 ? 5.848 6.700 -10.378 1.00 90.88 104 TYR A CA 1
ATOM 828 C C . TYR A 1 104 ? 4.636 5.918 -10.901 1.00 90.88 104 TYR A C 1
ATOM 830 O O . TYR A 1 104 ? 3.635 5.833 -10.194 1.00 90.88 104 TYR A O 1
ATOM 838 N N . CYS A 1 105 ? 4.738 5.248 -12.052 1.00 90.62 105 CYS A N 1
ATOM 839 C CA . CYS A 1 105 ? 3.670 4.421 -12.623 1.00 90.62 105 CYS A CA 1
ATOM 840 C C . CYS A 1 105 ? 3.235 3.291 -11.669 1.00 90.62 105 CYS A C 1
ATOM 842 O O . CYS A 1 105 ? 2.043 3.061 -11.476 1.00 90.62 105 CYS A O 1
ATOM 844 N N . LEU A 1 106 ? 4.181 2.627 -10.995 1.00 92.62 106 LEU A N 1
ATOM 845 C CA . LEU A 1 106 ? 3.870 1.592 -10.000 1.00 92.62 106 LEU A CA 1
ATOM 846 C C . LEU A 1 106 ? 3.255 2.159 -8.711 1.00 92.62 106 LEU A C 1
ATOM 848 O O . LEU A 1 106 ? 2.489 1.470 -8.027 1.00 92.62 106 LEU A O 1
ATOM 852 N N . SER A 1 107 ? 3.589 3.402 -8.364 1.00 92.31 107 SER A N 1
ATOM 853 C CA . SER A 1 107 ? 3.199 4.029 -7.098 1.00 92.31 107 SER A CA 1
ATOM 854 C C . SER A 1 107 ? 1.918 4.848 -7.190 1.00 92.31 107 SER A C 1
ATOM 856 O O . SER A 1 107 ? 1.247 5.013 -6.172 1.00 92.31 107 SER A O 1
ATOM 858 N N . ILE A 1 108 ? 1.555 5.338 -8.377 1.00 88.00 108 ILE A N 1
ATOM 859 C CA . ILE A 1 108 ? 0.507 6.348 -8.566 1.00 88.00 108 ILE A CA 1
ATOM 860 C C . ILE A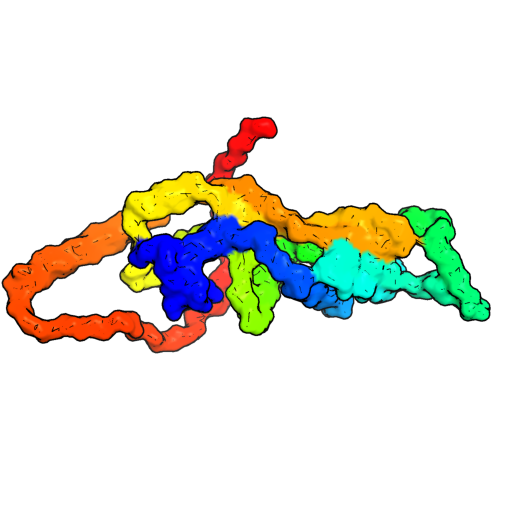 1 108 ? -0.857 5.920 -8.023 1.00 88.00 108 ILE A C 1
ATOM 862 O O . ILE A 1 108 ? -1.559 6.741 -7.441 1.00 88.00 108 ILE A O 1
ATOM 866 N N . GLY A 1 109 ? -1.204 4.632 -8.111 1.00 83.69 109 GLY A N 1
ATOM 867 C CA . GLY A 1 109 ? -2.453 4.103 -7.557 1.00 83.69 109 GLY A CA 1
ATOM 868 C C . GLY A 1 109 ? -2.568 4.236 -6.033 1.00 83.69 109 GLY A C 1
ATOM 869 O O . GLY A 1 109 ? -3.664 4.130 -5.499 1.00 83.69 109 GLY A O 1
ATOM 870 N N . ASN A 1 110 ? -1.460 4.478 -5.328 1.00 84.00 110 ASN A N 1
ATOM 871 C CA . ASN A 1 110 ? -1.415 4.700 -3.877 1.00 84.00 110 ASN A CA 1
ATOM 872 C C . ASN A 1 110 ? -1.278 6.192 -3.521 1.00 84.00 110 ASN A C 1
ATOM 874 O O . ASN A 1 110 ? -1.139 6.542 -2.350 1.00 84.00 110 ASN A O 1
ATOM 878 N N . GLN A 1 111 ? -1.284 7.074 -4.522 1.00 82.75 111 GLN A N 1
ATOM 879 C CA . GLN A 1 111 ? -1.163 8.515 -4.355 1.00 82.75 111 GLN A CA 1
ATOM 880 C C . GLN A 1 111 ? -2.499 9.203 -4.620 1.00 82.75 111 GLN A C 1
ATOM 882 O O . GLN A 1 111 ? -3.312 8.746 -5.423 1.00 82.75 111 GLN A O 1
ATOM 887 N N . ARG A 1 112 ? -2.676 10.382 -4.016 1.00 76.81 112 ARG A N 1
ATOM 888 C CA . ARG A 1 112 ? -3.834 11.253 -4.256 1.00 76.81 112 ARG A CA 1
ATOM 889 C C . ARG A 1 112 ? -4.050 11.530 -5.747 1.00 76.81 112 ARG A C 1
ATOM 891 O O . ARG A 1 112 ? -5.176 11.487 -6.222 1.00 76.81 112 ARG A O 1
ATOM 898 N N . THR A 1 113 ? -2.969 11.757 -6.488 1.00 77.56 113 THR A N 1
ATOM 899 C CA . THR A 1 113 ? -3.009 12.010 -7.932 1.00 77.56 113 THR A CA 1
ATOM 900 C C . THR A 1 113 ? -3.643 10.855 -8.712 1.00 77.56 113 THR A C 1
ATOM 902 O O . THR A 1 113 ? -4.469 11.096 -9.587 1.00 77.56 113 THR A O 1
ATOM 905 N N . GLY A 1 114 ? -3.330 9.600 -8.369 1.00 79.44 114 GLY A N 1
ATOM 906 C CA . GLY A 1 114 ? -3.967 8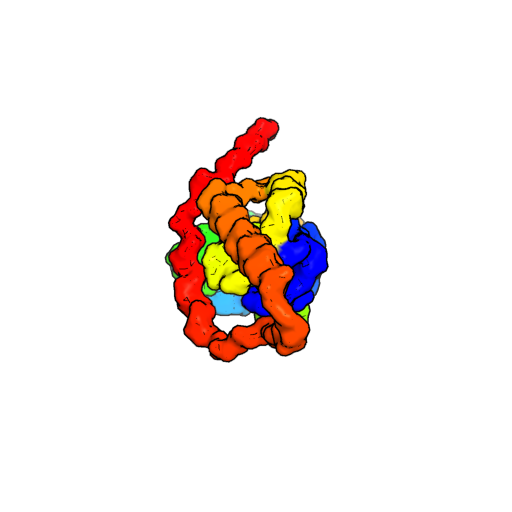.444 -9.006 1.00 79.44 114 GLY A CA 1
ATOM 907 C C . GLY A 1 114 ? -5.453 8.322 -8.673 1.00 79.44 114 GLY A C 1
ATOM 908 O O . GLY A 1 114 ? -6.243 7.941 -9.535 1.00 79.44 114 GLY A O 1
ATOM 909 N N . ALA A 1 115 ? -5.850 8.698 -7.455 1.00 75.31 115 ALA A N 1
ATOM 910 C CA . ALA A 1 115 ? -7.259 8.744 -7.069 1.00 75.31 115 ALA A CA 1
ATOM 911 C C . ALA A 1 115 ? -8.040 9.822 -7.845 1.00 75.31 115 ALA A C 1
ATOM 913 O O . ALA A 1 115 ? -9.152 9.565 -8.298 1.00 75.31 115 ALA A O 1
ATOM 914 N N . GLU A 1 116 ? -7.454 11.008 -8.036 1.00 79.81 116 GLU A N 1
ATOM 915 C CA . GLU A 1 116 ? -8.089 12.130 -8.742 1.00 79.81 116 GLU A CA 1
ATOM 916 C C . GLU A 1 116 ? -8.265 11.869 -10.243 1.00 79.81 116 GLU A C 1
ATOM 918 O O . GLU A 1 116 ? -9.300 12.221 -10.811 1.00 79.81 116 GLU A O 1
ATOM 923 N N . PHE A 1 117 ? -7.281 11.238 -10.889 1.00 78.56 117 PHE A N 1
ATOM 924 C CA . PHE A 1 117 ? -7.377 10.901 -12.312 1.00 78.56 117 PHE A CA 1
ATOM 925 C C . PHE A 1 117 ? -8.256 9.676 -12.587 1.00 78.56 117 PHE A C 1
ATOM 927 O O . PHE A 1 117 ? -8.812 9.552 -13.679 1.00 78.56 117 PHE A O 1
ATOM 934 N N . GLY A 1 118 ? -8.446 8.810 -11.588 1.00 71.88 118 GLY A N 1
ATOM 935 C CA . GLY A 1 118 ? -9.159 7.552 -11.755 1.00 71.88 118 GLY A CA 1
ATOM 936 C C . GLY A 1 118 ? -8.385 6.571 -12.637 1.00 71.88 118 GLY A C 1
ATOM 937 O O . GLY A 1 118 ? -7.307 6.860 -13.141 1.00 71.88 118 GLY A O 1
ATOM 938 N N . GLY A 1 119 ? -8.898 5.351 -12.773 1.00 76.50 119 GLY A N 1
ATOM 939 C CA . GLY A 1 119 ? -8.289 4.335 -13.636 1.00 76.50 119 GLY A CA 1
ATOM 940 C C . GLY A 1 119 ? -7.040 3.651 -13.071 1.00 76.50 119 GLY A C 1
ATOM 941 O O . GLY A 1 119 ? -6.758 2.540 -13.495 1.00 76.50 119 GLY A O 1
ATOM 942 N N . PHE A 1 120 ? -6.341 4.224 -12.087 1.00 84.50 120 PHE A N 1
ATOM 943 C CA . PHE A 1 120 ? -5.185 3.592 -11.439 1.00 84.50 120 PHE A CA 1
ATOM 944 C C . PHE A 1 120 ? -5.583 2.591 -10.341 1.00 84.50 120 PHE A C 1
ATOM 946 O O . PHE A 1 120 ? -6.587 2.756 -9.647 1.00 84.50 120 PHE A O 1
ATOM 953 N N . LEU A 1 121 ? -4.774 1.541 -10.168 1.00 86.75 121 LEU A N 1
ATOM 954 C CA . LEU A 1 121 ? -5.006 0.462 -9.205 1.00 86.75 121 LEU A CA 1
ATOM 955 C C . LEU A 1 121 ? -3.933 0.484 -8.113 1.00 86.75 121 LEU A C 1
ATOM 957 O O . LEU A 1 121 ? -2.752 0.411 -8.426 1.00 86.75 121 LEU A O 1
ATOM 961 N N . SER A 1 122 ? -4.329 0.550 -6.841 1.00 87.50 122 SER A N 1
ATOM 962 C CA . SER A 1 122 ? -3.400 0.448 -5.707 1.00 87.50 122 SER A CA 1
ATOM 963 C C . SER A 1 122 ? -2.984 -1.003 -5.438 1.00 87.50 122 SER A C 1
ATOM 965 O O . SER A 1 122 ? -3.755 -1.938 -5.684 1.00 87.50 122 SER A O 1
ATOM 967 N N . LEU A 1 123 ? -1.800 -1.214 -4.848 1.00 87.19 123 LEU A N 1
ATOM 968 C CA . LEU A 1 123 ? -1.343 -2.563 -4.478 1.00 87.19 123 LEU A CA 1
ATOM 969 C C . LEU A 1 123 ? -2.258 -3.182 -3.406 1.00 87.19 123 LEU A C 1
ATOM 971 O O . LEU A 1 123 ? -2.519 -4.385 -3.414 1.00 87.19 123 LEU A O 1
ATOM 975 N N . ALA A 1 124 ? -2.805 -2.356 -2.509 1.00 80.88 124 ALA A N 1
ATOM 976 C CA . ALA A 1 124 ? -3.768 -2.794 -1.503 1.00 80.88 124 ALA A CA 1
ATOM 977 C C . ALA A 1 124 ? -5.102 -3.258 -2.114 1.00 80.88 124 ALA A C 1
ATOM 979 O O . ALA A 1 124 ? -5.708 -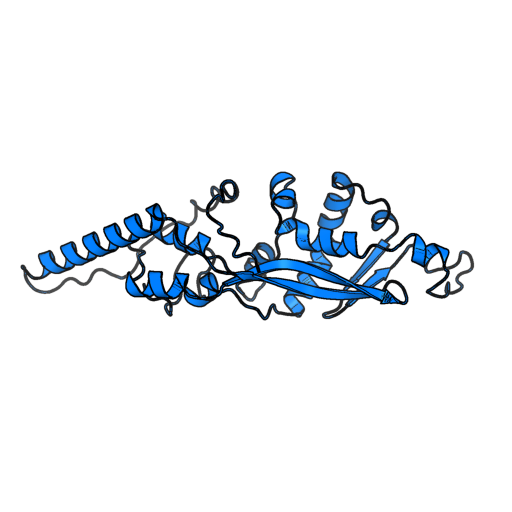4.198 -1.593 1.00 80.88 124 ALA A O 1
ATOM 980 N N . LYS A 1 125 ? -5.566 -2.627 -3.202 1.00 81.75 125 LYS A N 1
ATOM 981 C CA . LYS A 1 125 ? -6.762 -3.060 -3.942 1.00 81.75 125 LYS A CA 1
ATOM 982 C C . LYS A 1 125 ? -6.477 -4.344 -4.720 1.00 81.75 125 LYS A C 1
ATOM 984 O O . LYS A 1 125 ? -7.218 -5.306 -4.569 1.00 81.75 125 LYS A O 1
ATOM 989 N N . PHE A 1 126 ? -5.341 -4.420 -5.414 1.00 86.88 126 PHE A N 1
ATOM 990 C CA . PHE A 1 126 ? -4.901 -5.640 -6.098 1.00 86.88 126 PHE A CA 1
ATOM 991 C C . PHE A 1 126 ? -4.778 -6.854 -5.152 1.00 86.88 126 PHE A C 1
ATOM 993 O O . PHE A 1 126 ? -5.269 -7.938 -5.457 1.00 86.88 126 PHE A O 1
ATOM 1000 N N . SER A 1 127 ? -4.188 -6.671 -3.964 1.00 84.00 127 SER A N 1
ATOM 1001 C CA . SER A 1 127 ? -4.015 -7.735 -2.957 1.00 84.00 127 SER A CA 1
ATOM 1002 C C . SER A 1 127 ? -5.333 -8.333 -2.447 1.00 84.00 127 SER A C 1
ATOM 1004 O O . SER A 1 127 ? -5.376 -9.500 -2.062 1.00 84.00 127 SER A O 1
ATOM 1006 N N . GLN A 1 128 ? -6.424 -7.559 -2.428 1.00 76.25 128 GLN A N 1
ATOM 1007 C CA . GLN A 1 128 ? -7.729 -8.060 -1.975 1.00 76.25 128 GLN A CA 1
ATOM 1008 C C . GLN A 1 128 ? -8.326 -9.089 -2.936 1.00 76.25 128 GLN A C 1
ATOM 1010 O O . GLN A 1 128 ? -8.966 -10.043 -2.481 1.00 76.25 128 GLN A O 1
ATOM 1015 N N . ASP A 1 129 ? -8.090 -8.894 -4.232 1.00 76.38 129 ASP A N 1
ATOM 1016 C CA . ASP A 1 129 ? -8.554 -9.778 -5.301 1.00 76.38 129 ASP A CA 1
ATOM 1017 C C . ASP A 1 129 ? -7.597 -10.961 -5.517 1.00 76.38 129 ASP A C 1
ATOM 1019 O O . ASP A 1 129 ? -7.990 -12.014 -6.026 1.00 76.38 129 ASP A O 1
ATOM 1023 N N . TYR A 1 130 ? -6.342 -10.819 -5.080 1.00 72.44 130 TYR A N 1
ATOM 1024 C CA . TYR A 1 130 ? -5.346 -11.881 -5.104 1.00 72.44 130 TYR A CA 1
ATOM 1025 C C . TYR A 1 130 ? -5.671 -12.958 -4.052 1.00 72.44 130 TYR A C 1
ATOM 1027 O O . TYR A 1 130 ? -6.046 -12.672 -2.916 1.00 72.44 130 TYR A O 1
ATOM 1035 N N . ALA A 1 131 ? -5.505 -14.237 -4.410 1.00 57.88 131 ALA A N 1
ATOM 1036 C CA . ALA A 1 131 ? -5.995 -15.401 -3.652 1.00 57.88 131 ALA A CA 1
ATOM 1037 C C . ALA A 1 131 ? -5.538 -15.494 -2.173 1.00 57.88 131 ALA A C 1
ATOM 1039 O O . ALA A 1 131 ? -6.086 -16.285 -1.402 1.00 57.88 131 ALA A O 1
ATOM 1040 N N . LYS A 1 132 ? -4.546 -14.695 -1.763 1.00 61.84 132 LYS A N 1
ATOM 1041 C CA . LYS A 1 132 ? -4.115 -14.513 -0.375 1.00 61.84 132 LYS A CA 1
ATOM 1042 C C . LYS A 1 132 ? -4.359 -13.059 0.027 1.00 61.84 132 LYS A C 1
ATOM 1044 O O . LYS A 1 132 ? -3.564 -12.192 -0.313 1.00 61.84 132 LYS A O 1
ATOM 1049 N N . ARG A 1 133 ? -5.422 -12.811 0.798 1.00 63.94 133 ARG A N 1
ATOM 1050 C CA . ARG A 1 133 ? -5.700 -11.499 1.403 1.00 63.94 133 ARG A CA 1
ATOM 1051 C C . ARG A 1 133 ? -4.572 -11.137 2.365 1.00 63.94 133 ARG A C 1
ATOM 1053 O O . ARG A 1 133 ? -4.573 -11.596 3.506 1.00 63.94 133 ARG A O 1
ATOM 1060 N N . LEU A 1 134 ? -3.608 -10.347 1.909 1.00 67.56 134 LEU A N 1
ATOM 1061 C CA . LEU A 1 134 ? -2.534 -9.824 2.747 1.00 67.56 134 LEU A CA 1
ATOM 1062 C C . LEU A 1 134 ? -2.728 -8.315 2.923 1.00 67.56 134 LEU A C 1
ATOM 1064 O O . LEU A 1 134 ? -2.958 -7.620 1.926 1.00 67.56 134 LEU A O 1
ATOM 1068 N N . PRO A 1 135 ? -2.650 -7.785 4.158 1.00 70.38 135 PRO A N 1
ATOM 1069 C CA . PRO A 1 135 ? -2.668 -6.347 4.365 1.00 70.38 135 PRO A CA 1
ATOM 1070 C C . PRO A 1 135 ? -1.381 -5.761 3.779 1.00 70.38 135 PRO A C 1
ATOM 1072 O O . PRO A 1 135 ? -0.288 -6.015 4.280 1.00 70.38 135 PRO A O 1
ATOM 1075 N N . VAL A 1 136 ? -1.511 -5.014 2.683 1.00 80.88 136 VAL A N 1
ATOM 1076 C CA . VAL A 1 136 ? -0.413 -4.247 2.091 1.00 80.88 136 VAL A CA 1
ATOM 1077 C C . VAL A 1 136 ? -0.425 -2.878 2.747 1.00 80.88 136 VAL A C 1
ATOM 1079 O O . VAL A 1 136 ? -1.295 -2.057 2.463 1.00 80.88 136 VAL A O 1
ATOM 1082 N N . GLY A 1 137 ? 0.533 -2.659 3.642 1.00 84.69 137 GLY A N 1
ATOM 1083 C CA . GLY A 1 137 ? 0.575 -1.463 4.471 1.00 84.69 137 GLY A CA 1
ATOM 1084 C C . GLY A 1 137 ? -0.511 -1.417 5.553 1.00 84.69 137 GLY A C 1
ATOM 1085 O O . GLY A 1 137 ? -1.396 -2.269 5.643 1.00 84.69 137 GLY A O 1
ATOM 1086 N N . ALA A 1 138 ? -0.369 -0.431 6.426 1.00 90.44 138 ALA A N 1
ATOM 1087 C CA . ALA A 1 138 ? -1.260 -0.119 7.527 1.00 90.44 138 ALA A CA 1
ATOM 1088 C C . ALA A 1 138 ? -2.519 0.598 7.033 1.00 90.44 138 ALA A C 1
ATOM 1090 O O . ALA A 1 138 ? -2.423 1.520 6.225 1.00 90.44 138 ALA A O 1
ATOM 1091 N N . ASP A 1 139 ? -3.676 0.232 7.582 1.00 89.50 139 ASP A N 1
ATOM 1092 C CA . ASP A 1 139 ? -4.953 0.918 7.361 1.00 89.50 139 ASP A CA 1
ATOM 1093 C C . ASP A 1 139 ? -5.661 1.189 8.707 1.00 89.50 139 ASP A C 1
ATOM 1095 O O . ASP A 1 139 ? -6.674 0.569 9.049 1.00 89.50 139 ASP A O 1
ATOM 1099 N N . PRO A 1 140 ? -5.118 2.100 9.536 1.00 93.38 140 PRO A N 1
ATOM 1100 C CA . PRO A 1 140 ? -5.744 2.481 10.802 1.00 93.38 140 PRO A CA 1
ATOM 1101 C C . PRO A 1 140 ? -7.034 3.300 10.603 1.00 93.38 140 PRO A C 1
ATOM 1103 O O . PRO A 1 140 ? -7.889 3.359 11.495 1.00 93.38 140 PRO A O 1
ATOM 1106 N N . GLN A 1 141 ? -7.219 3.898 9.423 1.00 91.75 141 GLN A N 1
ATOM 1107 C CA . GLN A 1 141 ? -8.444 4.609 9.060 1.00 91.75 141 GLN A CA 1
ATOM 1108 C C . GLN A 1 141 ? -9.626 3.646 8.947 1.00 91.75 141 GLN A C 1
ATOM 1110 O O . GLN A 1 141 ? -10.711 3.961 9.434 1.00 91.75 141 GLN A O 1
ATOM 1115 N N . TYR A 1 142 ? -9.413 2.427 8.444 1.00 91.81 142 TYR A N 1
ATOM 1116 C CA . TYR A 1 142 ? -10.439 1.386 8.457 1.00 91.81 142 TYR A CA 1
ATOM 1117 C C . TYR A 1 142 ? -10.954 1.069 9.869 1.00 91.81 142 TYR A C 1
ATOM 1119 O O . TYR A 1 142 ? -12.145 0.819 10.061 1.00 91.81 142 TYR A O 1
ATOM 1127 N N . ILE A 1 143 ? -10.091 1.115 10.887 1.00 94.81 143 ILE A N 1
ATOM 1128 C CA . ILE A 1 143 ? -10.515 0.916 12.282 1.00 94.81 143 ILE A CA 1
ATOM 1129 C C . ILE A 1 143 ? -11.377 2.089 12.755 1.00 94.81 143 ILE A C 1
ATOM 1131 O O . ILE A 1 143 ? -12.401 1.870 13.402 1.00 94.81 143 ILE A O 1
ATOM 1135 N N . SER A 1 144 ? -11.012 3.316 12.375 1.00 95.69 144 SER A N 1
ATOM 1136 C CA . SER A 1 144 ? -11.825 4.509 12.646 1.00 95.69 144 SER A CA 1
ATOM 1137 C C . SER A 1 144 ? -13.209 4.378 11.999 1.00 95.69 144 SER A C 1
ATOM 1139 O O . SER A 1 144 ? -14.227 4.544 12.671 1.00 95.69 144 SER A O 1
ATOM 1141 N N . TRP A 1 145 ? -13.257 3.939 10.739 1.00 94.69 145 TRP A N 1
ATOM 1142 C CA . TRP A 1 145 ? -14.500 3.652 10.027 1.00 94.69 145 TRP A CA 1
ATOM 1143 C C . TRP A 1 145 ? -15.330 2.556 10.713 1.00 94.69 145 TRP A C 1
ATOM 1145 O O . TRP A 1 145 ? -16.550 2.688 10.816 1.00 94.69 145 TRP A O 1
ATOM 1155 N N . CYS A 1 146 ? -14.700 1.496 11.234 1.00 95.12 146 CYS A N 1
ATOM 1156 C CA . CYS A 1 146 ? -15.403 0.449 11.983 1.00 95.12 146 CYS A CA 1
ATOM 1157 C C . CYS A 1 146 ? -16.048 1.003 13.261 1.00 95.12 146 CYS A C 1
ATOM 1159 O O . CYS A 1 146 ? -17.201 0.683 13.561 1.00 95.12 146 CYS A O 1
ATOM 1161 N N . ILE A 1 147 ? -15.326 1.853 14.000 1.00 95.81 147 ILE A N 1
ATOM 1162 C CA . ILE A 1 147 ? -15.839 2.530 15.199 1.00 95.81 147 ILE A CA 1
ATOM 1163 C C . ILE A 1 147 ? -17.017 3.434 14.851 1.00 95.81 147 ILE A C 1
ATOM 1165 O O . ILE A 1 147 ? -17.958 3.507 15.632 1.00 95.81 147 ILE A O 1
ATOM 1169 N N . GLU A 1 148 ? -17.027 4.090 13.698 1.00 95.25 148 GLU A N 1
ATOM 1170 C CA . GLU A 1 148 ? -18.157 4.931 13.298 1.00 95.25 148 GLU A CA 1
ATOM 1171 C C . GLU A 1 148 ? -19.363 4.095 12.853 1.00 95.25 148 GLU A C 1
ATOM 1173 O O . GLU A 1 148 ? -20.469 4.274 13.364 1.00 95.25 148 GLU A O 1
ATOM 1178 N N . ASN A 1 149 ? -19.147 3.132 11.958 1.00 94.44 149 ASN A N 1
ATOM 1179 C CA . ASN A 1 149 ? -20.225 2.572 11.141 1.00 94.44 149 ASN A CA 1
ATOM 1180 C C . ASN A 1 149 ? -20.707 1.195 11.604 1.00 94.44 149 ASN A C 1
ATOM 1182 O O . ASN A 1 149 ? -21.862 0.836 11.382 1.00 94.44 149 ASN A O 1
ATOM 1186 N N . ILE A 1 150 ? -19.869 0.412 12.288 1.00 93.50 150 ILE A N 1
ATOM 1187 C CA . ILE A 1 150 ? -20.237 -0.954 12.667 1.00 93.50 150 ILE A CA 1
ATOM 1188 C C . ILE A 1 150 ? -20.900 -0.960 14.045 1.00 93.50 150 ILE A C 1
ATOM 1190 O O . ILE A 1 150 ? -20.323 -0.572 15.070 1.00 93.50 150 ILE A O 1
ATOM 1194 N N . ALA A 1 151 ? -22.153 -1.415 14.079 1.00 90.25 151 ALA A N 1
ATOM 1195 C CA . ALA A 1 151 ? -22.915 -1.553 15.311 1.00 90.25 151 ALA A CA 1
ATOM 1196 C C . ALA A 1 151 ? -22.236 -2.552 16.263 1.00 90.25 151 ALA A C 1
ATOM 1198 O O . ALA A 1 151 ? -21.874 -3.662 15.876 1.00 90.25 151 ALA A O 1
ATOM 1199 N N . GLY A 1 152 ? -22.045 -2.147 17.522 1.00 89.12 152 GLY A N 1
ATOM 1200 C CA . GLY A 1 152 ? -21.388 -2.977 18.537 1.00 89.12 152 GLY A CA 1
ATOM 1201 C C . GLY A 1 152 ? -19.879 -3.165 18.342 1.00 89.12 152 GLY A C 1
ATOM 1202 O O . GLY A 1 152 ? -19.263 -3.895 19.115 1.00 89.12 152 GLY A O 1
ATOM 1203 N N . PHE A 1 153 ? -19.266 -2.517 17.347 1.00 95.44 153 PHE A N 1
ATOM 1204 C CA . PHE A 1 153 ? -17.813 -2.461 17.244 1.00 95.44 153 PHE A CA 1
ATOM 1205 C C . PHE A 1 153 ? -17.262 -1.357 18.144 1.00 95.44 153 PHE A C 1
ATOM 1207 O O . PHE A 1 153 ? -17.597 -0.184 17.979 1.00 95.44 153 PHE A O 1
ATOM 1214 N N . PHE A 1 154 ? -16.412 -1.757 19.080 1.00 96.00 154 PHE A N 1
ATOM 1215 C CA . PHE A 1 154 ? -15.609 -0.888 19.930 1.00 96.00 154 PHE A CA 1
ATOM 1216 C C . PHE A 1 154 ? -14.340 -1.637 20.350 1.00 96.00 154 PHE A C 1
ATOM 1218 O O . PHE A 1 154 ? -14.325 -2.877 20.395 1.00 96.00 154 PHE A O 1
ATOM 1225 N N . ILE A 1 155 ? -13.294 -0.882 20.665 1.00 95.94 155 ILE A N 1
ATOM 1226 C CA . ILE A 1 155 ? -12.007 -1.375 21.169 1.00 95.94 155 ILE A CA 1
ATOM 1227 C C . ILE A 1 155 ? -11.850 -0.878 22.610 1.00 95.94 155 ILE A C 1
ATOM 1229 O O . ILE A 1 155 ? -12.172 0.285 22.855 1.00 95.94 155 ILE A O 1
ATOM 1233 N N . PRO A 1 156 ? -11.398 -1.702 23.572 1.00 95.56 156 PRO A N 1
ATOM 1234 C CA . PRO A 1 156 ? -11.095 -1.240 24.925 1.00 95.56 156 PRO A CA 1
ATOM 1235 C C . PRO A 1 156 ? -10.225 0.027 24.937 1.00 95.56 156 PRO A C 1
ATOM 1237 O O . PRO A 1 156 ? -9.375 0.225 24.068 1.00 95.56 156 PRO A O 1
ATOM 1240 N N . ALA A 1 157 ? -10.469 0.925 25.893 1.00 93.00 157 ALA A N 1
ATOM 1241 C CA . ALA A 1 157 ? -9.829 2.243 25.906 1.00 93.00 157 ALA A CA 1
ATOM 1242 C C . ALA A 1 157 ? -8.301 2.164 26.083 1.00 93.00 157 ALA A C 1
ATOM 1244 O O . ALA A 1 157 ? -7.567 2.918 25.448 1.00 93.00 157 ALA A O 1
ATOM 1245 N N . ASP A 1 158 ? -7.835 1.230 26.910 1.00 94.81 158 ASP A N 1
ATOM 1246 C CA . ASP A 1 158 ? -6.422 0.905 27.100 1.00 94.81 158 ASP A CA 1
ATOM 1247 C C . ASP A 1 158 ? -5.771 0.405 25.805 1.00 94.81 158 ASP A C 1
ATOM 1249 O O . ASP A 1 158 ? -4.671 0.837 25.463 1.00 94.81 158 ASP A O 1
ATOM 1253 N N . GLU A 1 159 ? -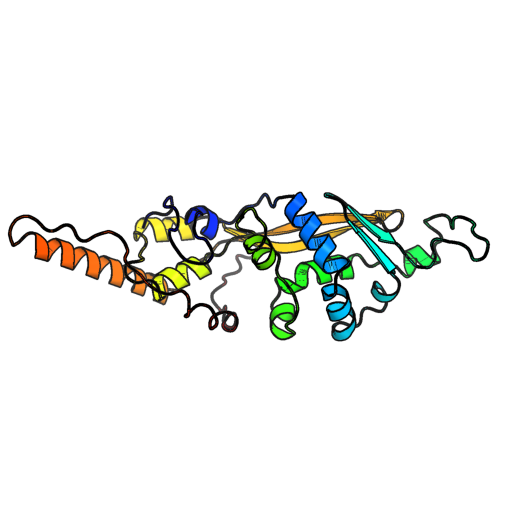6.480 -0.421 25.040 1.00 95.94 159 GLU A N 1
ATOM 1254 C CA . GLU A 1 159 ? -6.007 -0.932 23.754 1.00 95.94 159 GLU A CA 1
ATOM 1255 C C . GLU A 1 159 ? -5.992 0.133 22.645 1.00 95.94 159 GLU A C 1
ATOM 1257 O O . GLU A 1 159 ? -5.097 0.108 21.802 1.00 95.94 159 GLU A O 1
ATOM 1262 N N . ILE A 1 160 ? -6.910 1.111 22.642 1.00 93.94 160 ILE A N 1
ATOM 1263 C CA . ILE A 1 160 ? -6.801 2.270 21.731 1.00 93.94 160 ILE A CA 1
ATOM 1264 C C . ILE A 1 160 ? -5.516 3.047 22.011 1.00 93.94 160 ILE A C 1
ATOM 1266 O O . ILE A 1 160 ? -4.766 3.343 21.081 1.00 93.94 160 ILE A O 1
ATOM 1270 N N . SER A 1 161 ? -5.240 3.344 23.283 1.00 93.19 161 SER A N 1
ATOM 1271 C CA . SER A 1 161 ? -3.994 4.010 23.663 1.00 93.19 161 SER A CA 1
ATOM 1272 C C . SER A 1 161 ? -2.768 3.157 23.332 1.00 93.19 161 SER A C 1
ATOM 1274 O O . SER A 1 161 ? -1.732 3.698 22.948 1.00 93.19 161 SER A O 1
ATOM 1276 N N . GLU A 1 162 ? -2.858 1.830 23.449 1.00 94.75 162 GLU A N 1
ATOM 1277 C CA . GLU A 1 162 ? -1.788 0.929 23.022 1.00 94.75 162 GLU A CA 1
ATOM 1278 C C . GLU A 1 162 ? -1.517 1.075 21.520 1.00 94.75 162 GLU A C 1
ATOM 1280 O O . GLU A 1 162 ? -0.365 1.290 21.142 1.00 94.75 162 GLU A O 1
ATOM 1285 N N . LEU A 1 163 ? -2.563 1.032 20.684 1.00 94.75 163 LEU A N 1
ATOM 1286 C CA . LEU A 1 163 ? -2.456 1.181 19.231 1.00 94.75 163 LEU A CA 1
ATOM 1287 C C . LEU A 1 163 ? -1.762 2.493 18.845 1.00 94.75 163 LEU A C 1
ATOM 1289 O O . LEU A 1 163 ? -0.787 2.442 18.102 1.00 94.75 163 LEU A O 1
ATOM 1293 N N . GLU A 1 164 ? -2.176 3.639 19.396 1.00 94.12 164 GLU A N 1
ATOM 1294 C CA . GLU A 1 164 ? -1.582 4.959 19.087 1.00 94.12 164 GLU A CA 1
ATOM 1295 C C . GLU A 1 164 ? -0.080 5.047 19.409 1.00 94.12 164 GLU A C 1
ATOM 1297 O O . GLU A 1 164 ? 0.667 5.801 18.781 1.00 94.12 164 GLU A O 1
ATOM 1302 N N . ASN A 1 165 ? 0.392 4.249 20.370 1.00 93.69 165 ASN A N 1
ATOM 1303 C CA . ASN A 1 165 ? 1.809 4.172 20.720 1.00 93.69 165 ASN A CA 1
ATOM 1304 C C . ASN A 1 165 ? 2.614 3.249 19.789 1.00 93.69 165 ASN A C 1
ATOM 1306 O O . ASN A 1 165 ? 3.855 3.286 19.797 1.00 93.69 165 ASN A O 1
ATOM 1310 N N . MET A 1 166 ? 1.946 2.421 18.983 1.00 93.88 166 MET A N 1
ATOM 1311 C CA . MET A 1 166 ? 2.597 1.513 18.047 1.00 93.88 166 MET A CA 1
ATOM 1312 C C . MET A 1 166 ? 3.042 2.225 16.773 1.00 93.88 166 MET A C 1
ATOM 1314 O O . MET A 1 166 ? 2.468 3.210 16.315 1.00 93.88 166 MET A O 1
ATOM 1318 N N . ARG A 1 167 ? 4.087 1.668 16.157 1.00 93.88 167 ARG A N 1
ATOM 1319 C CA . ARG A 1 167 ? 4.495 2.059 14.810 1.00 93.88 167 ARG A CA 1
ATOM 1320 C C . ARG A 1 167 ? 3.637 1.350 13.774 1.00 93.88 167 ARG A C 1
ATOM 1322 O O . ARG A 1 167 ? 3.436 0.131 13.866 1.00 93.88 167 ARG A O 1
ATOM 1329 N N . ILE A 1 168 ? 3.231 2.112 12.771 1.00 93.88 168 ILE A N 1
ATOM 1330 C CA . ILE A 1 168 ? 2.534 1.635 11.583 1.00 93.88 168 ILE A CA 1
ATOM 1331 C C . ILE A 1 168 ? 3.475 1.665 10.378 1.00 93.88 168 ILE A C 1
ATOM 1333 O O . ILE A 1 168 ? 4.428 2.440 10.345 1.00 93.88 168 ILE A O 1
ATOM 1337 N N . SER A 1 169 ? 3.225 0.790 9.412 1.00 92.12 169 SER A N 1
ATOM 1338 C CA . SER A 1 169 ? 4.005 0.639 8.183 1.00 92.12 169 SER A CA 1
ATOM 1339 C C . SER A 1 169 ? 3.123 0.991 6.994 1.00 92.12 169 SER A C 1
ATOM 1341 O O . SER A 1 169 ? 2.282 0.188 6.605 1.00 92.12 169 SER A O 1
ATOM 1343 N N . LYS A 1 170 ? 3.267 2.189 6.430 1.00 88.56 170 LYS A N 1
ATOM 1344 C CA . LYS A 1 170 ? 2.459 2.661 5.302 1.00 88.56 170 LYS A CA 1
ATOM 1345 C C . LYS A 1 170 ? 3.164 2.347 3.989 1.00 88.56 170 LYS A C 1
ATOM 1347 O O . LYS A 1 170 ? 4.316 2.720 3.802 1.00 88.56 170 LYS A O 1
ATOM 1352 N N . PHE A 1 171 ? 2.467 1.682 3.074 1.00 89.12 171 PHE A N 1
ATOM 1353 C CA . PHE A 1 171 ? 2.961 1.502 1.713 1.00 89.12 171 PHE A CA 1
ATOM 1354 C C . PHE A 1 171 ? 2.743 2.795 0.928 1.00 89.12 171 PHE A C 1
ATOM 1356 O O . PHE A 1 171 ? 1.600 3.196 0.717 1.00 89.12 171 PHE A O 1
ATOM 1363 N N . ILE A 1 172 ? 3.832 3.459 0.539 1.00 87.94 172 ILE A N 1
ATOM 1364 C CA . ILE A 1 172 ? 3.775 4.683 -0.274 1.00 87.94 172 ILE A CA 1
ATOM 1365 C C . ILE A 1 172 ? 3.817 4.334 -1.762 1.00 87.94 172 ILE A C 1
ATOM 1367 O O . ILE A 1 172 ? 3.205 5.012 -2.586 1.00 87.94 172 ILE A O 1
ATOM 1371 N N . GLY A 1 173 ? 4.532 3.268 -2.113 1.00 91.06 173 GLY A N 1
ATOM 1372 C CA . GLY A 1 173 ? 4.759 2.912 -3.500 1.00 91.06 173 GLY A CA 1
ATOM 1373 C C . GLY A 1 173 ? 5.937 1.970 -3.667 1.00 91.06 173 GLY A C 1
ATOM 1374 O O . GLY A 1 173 ? 6.204 1.121 -2.819 1.00 91.06 173 GLY A O 1
ATOM 1375 N N . VAL A 1 174 ? 6.644 2.118 -4.775 1.00 94.25 174 VAL A N 1
ATOM 1376 C CA . VAL A 1 174 ? 7.768 1.271 -5.158 1.00 94.25 174 VAL A CA 1
ATOM 1377 C C . VAL A 1 174 ? 8.985 2.147 -5.403 1.00 94.25 174 VAL A C 1
ATOM 1379 O O . VAL A 1 174 ? 8.936 3.068 -6.215 1.00 94.25 174 VAL A O 1
ATOM 1382 N N . ASP A 1 175 ? 10.077 1.824 -4.719 1.00 94.38 175 ASP A N 1
ATOM 1383 C CA . ASP A 1 175 ? 11.391 2.367 -5.030 1.00 94.38 175 ASP A CA 1
ATOM 1384 C C . ASP A 1 175 ? 11.988 1.569 -6.180 1.00 94.38 175 ASP A C 1
ATOM 1386 O O . ASP A 1 175 ? 11.951 0.334 -6.173 1.00 94.38 175 ASP A O 1
ATOM 1390 N N . VAL A 1 176 ? 12.542 2.278 -7.157 1.00 94.94 176 VAL A N 1
ATOM 1391 C CA . VAL A 1 176 ? 13.183 1.695 -8.333 1.00 94.94 176 VAL A CA 1
ATOM 1392 C C . VAL A 1 176 ? 14.580 2.276 -8.432 1.00 94.94 176 VAL A C 1
ATOM 1394 O O . VAL A 1 176 ? 14.752 3.487 -8.350 1.00 94.94 176 VAL A O 1
ATOM 1397 N N . VAL A 1 177 ? 15.575 1.410 -8.593 1.00 94.12 177 VAL A N 1
ATOM 1398 C CA . VAL A 1 177 ? 16.977 1.800 -8.741 1.00 94.12 177 VAL A CA 1
ATOM 1399 C C . VAL A 1 177 ? 17.496 1.219 -10.042 1.00 94.12 177 VAL A C 1
ATOM 1401 O O . VAL A 1 177 ? 17.475 0.002 -10.249 1.00 94.12 177 VAL A O 1
ATOM 1404 N N . ARG A 1 178 ? 17.972 2.084 -10.935 1.00 88.75 178 ARG A N 1
ATOM 1405 C CA . ARG A 1 178 ? 18.542 1.651 -12.205 1.00 88.75 178 ARG A CA 1
ATOM 1406 C C . ARG A 1 178 ? 19.868 0.915 -12.007 1.00 88.75 178 ARG A C 1
ATOM 1408 O O . ARG A 1 178 ? 20.774 1.370 -11.311 1.00 88.75 178 ARG A O 1
ATOM 1415 N N . LYS A 1 179 ? 19.991 -0.202 -12.718 1.00 86.19 179 LYS A N 1
ATOM 1416 C CA . LYS A 1 179 ? 21.233 -0.919 -13.008 1.00 86.19 179 LYS A CA 1
ATOM 1417 C C . LYS A 1 179 ? 21.675 -0.655 -14.454 1.00 86.19 179 LYS A C 1
ATOM 1419 O O . LYS A 1 179 ? 21.015 0.038 -15.231 1.00 86.19 179 LYS A O 1
ATOM 1424 N N . GLU A 1 180 ? 22.818 -1.214 -14.831 1.00 76.88 180 GLU A N 1
ATOM 1425 C CA . GLU A 1 180 ? 23.306 -1.165 -16.212 1.00 76.88 180 GLU A CA 1
ATOM 1426 C C . GLU A 1 180 ? 22.371 -1.914 -17.180 1.00 76.88 180 GLU A C 1
ATOM 1428 O O . GLU A 1 180 ? 21.705 -2.881 -16.805 1.00 76.88 180 GLU A O 1
ATOM 1433 N N . GLY A 1 181 ? 22.321 -1.464 -18.440 1.00 72.38 181 GLY A N 1
ATOM 1434 C CA . GLY A 1 181 ? 21.646 -2.195 -19.519 1.00 72.38 181 GLY A CA 1
ATOM 1435 C C . GLY A 1 181 ? 20.112 -2.203 -19.485 1.00 72.38 181 GLY A C 1
ATOM 1436 O O . GLY A 1 181 ? 19.515 -3.166 -19.952 1.00 72.38 181 GLY A O 1
ATOM 1437 N N . GLY A 1 182 ? 19.455 -1.171 -18.939 1.00 78.38 182 GLY A N 1
ATOM 1438 C CA . GLY A 1 182 ? 17.980 -1.105 -18.901 1.00 78.38 182 GLY A CA 1
ATOM 1439 C C . GLY A 1 182 ? 17.345 -2.084 -17.906 1.00 78.38 182 GLY A C 1
ATOM 1440 O O . GLY A 1 182 ? 16.165 -2.423 -18.007 1.00 78.38 182 GLY A O 1
ATOM 1441 N N . LEU A 1 183 ? 18.147 -2.556 -16.953 1.00 87.12 183 LEU A N 1
ATOM 1442 C CA . LEU A 1 183 ? 17.718 -3.356 -15.820 1.00 87.12 183 LEU A CA 1
ATOM 1443 C C . LEU A 1 183 ? 17.464 -2.438 -14.621 1.00 87.12 183 LEU A C 1
ATOM 1445 O O . LEU A 1 183 ? 18.205 -1.483 -14.395 1.00 87.12 183 LEU A O 1
ATOM 1449 N N . TYR A 1 184 ? 16.444 -2.741 -13.832 1.00 92.12 184 TYR A N 1
ATOM 1450 C CA . TYR A 1 184 ? 16.045 -1.962 -12.668 1.00 92.12 184 TYR A CA 1
ATOM 1451 C C . TYR A 1 184 ? 15.767 -2.909 -11.506 1.00 92.12 184 TYR A C 1
ATOM 1453 O O . TYR A 1 184 ? 15.026 -3.877 -11.658 1.00 92.12 184 TYR A O 1
ATOM 1461 N N . GLU A 1 185 ? 16.350 -2.640 -10.344 1.00 95.44 185 GLU A N 1
ATOM 1462 C CA . GLU A 1 185 ? 15.922 -3.267 -9.094 1.00 95.44 185 GLU A CA 1
ATOM 1463 C C . GLU A 1 185 ? 14.730 -2.515 -8.530 1.00 95.44 185 GLU A C 1
ATOM 1465 O O . GLU A 1 185 ? 14.656 -1.292 -8.645 1.00 95.44 185 GLU A O 1
ATOM 1470 N N . TYR A 1 186 ? 13.812 -3.239 -7.892 1.00 95.44 186 TYR A N 1
ATOM 1471 C CA . TYR A 1 186 ? 12.669 -2.606 -7.255 1.00 95.44 186 TYR A CA 1
ATOM 1472 C C . TYR A 1 186 ? 12.306 -3.231 -5.908 1.00 95.44 186 TYR A C 1
ATOM 1474 O O . TYR A 1 186 ? 12.448 -4.436 -5.646 1.00 95.44 186 TYR A O 1
ATOM 1482 N N . SER A 1 187 ? 11.824 -2.380 -5.012 1.00 93.44 187 SER A N 1
ATOM 1483 C CA . SER A 1 187 ? 11.407 -2.768 -3.671 1.00 93.44 187 SER A CA 1
ATOM 1484 C C . SER A 1 187 ? 10.213 -1.955 -3.201 1.00 93.44 187 SER A C 1
ATOM 1486 O O . SER A 1 187 ? 10.046 -0.812 -3.619 1.00 93.44 187 SER A O 1
ATOM 1488 N N . PRO A 1 188 ? 9.384 -2.511 -2.304 1.00 92.06 188 PRO A N 1
ATOM 1489 C CA . PRO A 1 188 ? 8.358 -1.719 -1.653 1.00 92.06 188 PRO A CA 1
ATOM 1490 C C . PRO A 1 188 ? 8.964 -0.528 -0.914 1.00 92.06 188 PRO A C 1
ATOM 1492 O O . PRO A 1 188 ? 9.878 -0.710 -0.109 1.00 92.06 188 PRO A O 1
ATOM 1495 N N . ASN A 1 189 ? 8.406 0.654 -1.145 1.00 92.19 189 ASN A N 1
ATOM 1496 C CA . ASN A 1 189 ? 8.679 1.841 -0.356 1.00 92.19 189 ASN A CA 1
ATOM 1497 C C . ASN A 1 189 ? 7.687 1.889 0.812 1.00 92.19 189 ASN A C 1
ATOM 1499 O O . ASN A 1 189 ? 6.473 2.056 0.618 1.00 92.19 189 ASN A O 1
ATOM 1503 N N . ILE A 1 190 ? 8.214 1.695 2.022 1.00 91.12 190 ILE A N 1
ATOM 1504 C CA . ILE A 1 190 ? 7.442 1.683 3.260 1.00 91.12 190 ILE A CA 1
ATOM 1505 C C . ILE A 1 190 ? 7.887 2.826 4.162 1.00 91.12 190 ILE A C 1
ATOM 1507 O O . ILE A 1 190 ? 9.033 2.874 4.606 1.00 91.12 190 ILE A O 1
ATOM 1511 N N . GLU A 1 191 ? 6.939 3.677 4.530 1.00 91.31 191 GLU A N 1
ATOM 1512 C CA . GLU A 1 191 ? 7.132 4.690 5.557 1.00 91.31 191 GLU A CA 1
ATOM 1513 C C . GLU A 1 191 ? 6.688 4.162 6.917 1.00 91.31 191 GLU A C 1
ATOM 1515 O O . GLU A 1 191 ? 5.607 3.588 7.079 1.00 91.31 191 GLU A O 1
ATOM 1520 N N . ILE A 1 192 ? 7.545 4.357 7.916 1.00 92.94 192 ILE A N 1
ATOM 1521 C CA . ILE A 1 192 ? 7.259 3.982 9.295 1.00 92.94 192 ILE A CA 1
ATOM 1522 C C . ILE A 1 192 ? 6.808 5.229 10.042 1.00 92.94 192 ILE A C 1
ATOM 1524 O O . ILE A 1 192 ? 7.594 6.152 10.240 1.00 92.94 192 ILE A O 1
ATOM 1528 N N . GLY A 1 193 ? 5.565 5.215 10.511 1.00 92.56 193 GLY A N 1
ATOM 1529 C CA . GLY A 1 193 ? 4.957 6.344 11.205 1.00 92.56 193 GLY A CA 1
ATOM 1530 C C . GLY A 1 193 ? 4.191 5.934 12.454 1.00 92.56 193 GLY A C 1
ATOM 1531 O O . GLY A 1 193 ? 4.300 4.807 12.951 1.00 92.56 193 GLY A O 1
ATOM 1532 N N . ARG A 1 194 ? 3.389 6.870 12.953 1.00 93.75 194 ARG A N 1
ATOM 1533 C CA . ARG A 1 194 ? 2.387 6.663 14.002 1.00 93.75 194 ARG A CA 1
ATOM 1534 C C . ARG A 1 194 ? 1.045 7.189 13.518 1.00 93.75 194 ARG A C 1
ATOM 1536 O O . ARG A 1 194 ? 1.005 8.056 12.651 1.00 93.75 194 ARG A O 1
ATOM 1543 N N . TYR A 1 195 ? -0.036 6.669 14.083 1.00 93.75 195 TYR A N 1
ATOM 1544 C CA . TYR A 1 195 ? -1.382 7.151 13.806 1.00 93.75 195 TYR A CA 1
ATOM 1545 C C . TYR A 1 195 ? -2.093 7.476 15.110 1.00 93.75 195 TYR A C 1
ATOM 1547 O O . TYR A 1 195 ? -2.217 6.614 15.980 1.00 93.75 195 TYR A O 1
ATOM 1555 N N . SER A 1 196 ? -2.578 8.709 15.205 1.00 94.56 196 SER A N 1
ATOM 1556 C CA . SER A 1 196 ? -3.431 9.169 16.295 1.00 94.56 196 SER A CA 1
ATOM 1557 C C . SER A 1 196 ? -4.886 9.096 15.849 1.00 94.56 196 SER A C 1
ATOM 1559 O O . SER A 1 196 ? -5.229 9.578 14.766 1.00 94.56 196 SER A O 1
ATOM 1561 N N . PHE A 1 197 ? -5.750 8.485 16.658 1.00 93.88 197 PHE A N 1
ATOM 1562 C CA . PHE A 1 197 ? -7.175 8.489 16.368 1.00 93.88 197 PHE A CA 1
ATOM 1563 C C . PHE A 1 197 ? -7.730 9.899 16.606 1.00 93.88 197 PHE A C 1
ATOM 1565 O O . PHE A 1 197 ? -7.490 10.482 17.672 1.00 93.88 197 PHE A O 1
ATOM 1572 N N . PRO A 1 198 ? -8.532 10.443 15.670 1.00 95.44 198 PRO A N 1
ATOM 1573 C CA . PRO A 1 198 ? -9.209 11.715 15.889 1.00 95.44 198 PRO A CA 1
ATOM 1574 C C . PRO A 1 198 ? -10.040 11.688 17.179 1.00 95.44 198 PRO A C 1
ATOM 1576 O O . PRO A 1 198 ? -10.669 10.674 17.494 1.00 95.44 198 PRO A O 1
ATOM 1579 N N . ASP A 1 199 ? -10.101 12.806 17.907 1.00 94.44 199 ASP A N 1
ATOM 1580 C CA . ASP A 1 199 ? -10.818 12.884 19.192 1.00 94.44 199 ASP A CA 1
ATOM 1581 C C . ASP A 1 199 ? -12.278 12.443 19.074 1.00 94.44 199 ASP A C 1
ATOM 1583 O O . ASP A 1 199 ? -12.752 11.644 19.880 1.00 94.44 199 ASP A O 1
ATOM 1587 N N . ARG A 1 200 ? -12.944 12.830 17.980 1.00 96.12 200 ARG A N 1
ATOM 1588 C CA . ARG A 1 200 ? -14.296 12.372 17.637 1.00 96.12 200 ARG A CA 1
ATOM 1589 C C . ARG A 1 200 ? -14.421 10.842 17.623 1.00 96.12 200 ARG A C 1
ATOM 1591 O O . ARG A 1 200 ? -15.418 10.305 18.098 1.00 96.12 200 ARG A O 1
ATOM 1598 N N . ILE A 1 201 ? -13.431 10.128 17.086 1.00 96.06 201 ILE A N 1
ATOM 1599 C CA . ILE A 1 201 ? -13.435 8.658 17.019 1.00 96.06 201 ILE A CA 1
ATOM 1600 C C . ILE A 1 201 ? -13.259 8.061 18.415 1.00 96.06 201 ILE A C 1
ATOM 1602 O O . ILE A 1 201 ? -13.968 7.120 18.775 1.00 96.06 201 ILE A O 1
ATOM 1606 N N . LYS A 1 202 ? -12.364 8.630 19.230 1.00 95.56 202 LYS A N 1
ATOM 1607 C CA . LYS A 1 202 ? -12.149 8.198 20.619 1.00 95.56 202 LYS A CA 1
ATOM 1608 C C . LYS A 1 202 ? -13.402 8.409 21.473 1.00 95.56 202 LYS A C 1
ATOM 1610 O O . LYS A 1 202 ? -13.790 7.512 22.222 1.00 95.56 202 LYS A O 1
ATOM 1615 N N . GLU A 1 203 ? -14.075 9.547 21.313 1.00 96.31 203 GLU A N 1
ATOM 1616 C CA . GLU A 1 203 ? -15.350 9.853 21.972 1.00 96.31 203 GLU A CA 1
ATOM 1617 C C . GLU A 1 203 ? -16.460 8.878 21.563 1.00 96.31 203 GLU A C 1
ATOM 1619 O O . GLU A 1 203 ? -17.155 8.338 22.425 1.00 96.31 203 GLU A O 1
ATOM 1624 N N . LEU A 1 204 ? -16.597 8.592 20.262 1.00 96.56 204 LEU A N 1
ATOM 1625 C CA . LEU A 1 204 ? -17.570 7.619 19.756 1.00 96.56 204 LEU A CA 1
ATOM 1626 C C . LEU A 1 204 ? -17.301 6.209 20.286 1.00 96.56 204 LEU A C 1
ATOM 1628 O O . LEU A 1 204 ? -18.232 5.518 20.703 1.00 96.56 204 LEU A O 1
ATOM 1632 N N . ASN A 1 205 ? -16.037 5.786 20.301 1.00 96.31 205 ASN A N 1
ATOM 1633 C CA . ASN A 1 205 ? -15.651 4.496 20.852 1.00 96.31 205 ASN A CA 1
ATOM 1634 C C . ASN A 1 205 ? -16.012 4.397 22.341 1.00 96.31 205 ASN A C 1
ATOM 1636 O O . ASN A 1 205 ? -16.621 3.413 22.760 1.00 96.31 205 ASN A O 1
ATOM 1640 N N . LYS A 1 206 ? -15.715 5.444 23.120 1.00 95.94 206 LYS A N 1
ATOM 1641 C CA . LYS A 1 206 ? -16.074 5.515 24.540 1.00 95.94 206 LYS A CA 1
ATOM 1642 C C . LYS A 1 206 ? -17.586 5.447 24.755 1.00 95.94 206 LYS A C 1
ATOM 1644 O O . LYS A 1 206 ? -18.047 4.633 25.544 1.00 95.94 206 LYS A O 1
ATOM 1649 N N . ALA A 1 207 ? -18.368 6.214 23.998 1.00 95.25 207 ALA A N 1
ATOM 1650 C CA . ALA A 1 207 ? -19.826 6.178 24.096 1.00 95.25 207 ALA A CA 1
ATOM 1651 C C . ALA A 1 207 ? -20.403 4.781 23.792 1.00 95.25 207 ALA A C 1
ATOM 1653 O O . ALA A 1 207 ? -21.393 4.364 24.398 1.00 95.25 207 ALA A O 1
ATOM 1654 N N . LYS A 1 208 ? -19.784 4.031 22.867 1.00 95.12 208 LYS A N 1
ATOM 1655 C CA . LYS A 1 208 ? -20.161 2.637 22.584 1.00 95.12 208 LYS A CA 1
ATOM 1656 C C . LYS A 1 208 ? -19.823 1.690 23.740 1.00 95.12 208 LYS A C 1
ATOM 1658 O O . LYS A 1 208 ? -20.632 0.805 24.013 1.00 95.12 208 LYS A O 1
ATOM 1663 N N . ILE A 1 209 ? -18.689 1.885 24.417 1.00 94.19 209 ILE A N 1
ATOM 1664 C CA . ILE A 1 209 ? -18.320 1.136 25.630 1.00 94.19 209 ILE A CA 1
ATOM 1665 C C . ILE A 1 209 ? -19.333 1.413 26.746 1.00 94.19 209 ILE A C 1
ATOM 1667 O O . ILE A 1 209 ? -19.954 0.474 27.236 1.00 94.19 209 ILE A O 1
ATOM 1671 N N . ASP A 1 210 ? -19.585 2.685 27.069 1.00 93.06 210 ASP A N 1
ATOM 1672 C CA . ASP A 1 210 ? -20.500 3.090 28.148 1.00 93.06 210 ASP A CA 1
ATOM 1673 C C . ASP A 1 210 ? -21.923 2.536 27.919 1.00 93.06 210 ASP A C 1
ATOM 1675 O O . ASP A 1 210 ? -22.604 2.060 28.836 1.00 93.06 210 ASP A O 1
ATOM 1679 N N . LYS A 1 211 ? -22.380 2.538 26.659 1.00 92.00 211 LYS A N 1
ATOM 1680 C CA . LYS A 1 211 ? -23.664 1.940 26.268 1.00 92.00 211 LYS A CA 1
ATOM 1681 C C . LYS A 1 211 ? -23.681 0.420 26.454 1.00 92.00 211 LYS A C 1
ATOM 1683 O O . LYS A 1 211 ? -24.709 -0.136 26.824 1.00 92.00 211 LYS A O 1
ATOM 1688 N N . PHE A 1 212 ? -22.580 -0.266 26.162 1.00 89.62 212 PHE A N 1
ATOM 1689 C CA . PHE A 1 212 ? -22.492 -1.711 26.353 1.00 89.62 212 PHE A CA 1
ATOM 1690 C C . PHE A 1 212 ? -22.486 -2.074 27.844 1.00 89.62 212 PHE A C 1
ATOM 1692 O O . PHE A 1 212 ? -23.224 -2.962 28.258 1.00 89.62 212 PHE A O 1
ATOM 1699 N N . GLU A 1 213 ? -21.713 -1.355 28.657 1.00 87.69 213 GLU A N 1
ATOM 1700 C CA . GLU A 1 213 ? -21.626 -1.590 30.101 1.00 87.69 213 GLU A CA 1
ATOM 1701 C C . GLU A 1 213 ? -22.952 -1.311 30.820 1.00 87.69 213 GLU A C 1
ATOM 1703 O O . GLU A 1 213 ? -23.370 -2.109 31.656 1.00 87.69 213 GLU A O 1
ATOM 1708 N N . SER A 1 214 ? -23.661 -0.236 30.457 1.00 82.44 214 SER A N 1
ATOM 1709 C CA . SER A 1 214 ? -24.986 0.063 31.029 1.00 82.44 214 SER A CA 1
ATOM 1710 C C . SER A 1 214 ? -26.019 -1.036 30.754 1.00 82.44 214 SER A C 1
ATOM 1712 O O . SER A 1 214 ? -26.767 -1.398 31.659 1.00 82.44 214 SER A O 1
ATOM 1714 N N . LEU A 1 215 ? -26.009 -1.638 29.561 1.00 78.81 215 LEU A N 1
ATOM 1715 C CA . LEU A 1 215 ? -26.889 -2.765 29.226 1.00 78.81 215 LEU A CA 1
ATOM 1716 C C . LEU A 1 215 ? -26.567 -4.032 30.035 1.00 78.81 215 LEU A C 1
ATOM 1718 O O . LEU A 1 215 ? -27.479 -4.747 30.436 1.00 78.81 215 LEU A O 1
ATOM 1722 N N . VAL A 1 216 ? -25.287 -4.303 30.310 1.00 73.38 216 VAL A N 1
ATOM 1723 C CA . VAL A 1 216 ? -24.872 -5.454 31.136 1.00 73.38 216 VAL A CA 1
ATOM 1724 C C . VAL A 1 216 ? -25.302 -5.280 32.599 1.00 73.38 216 VAL A C 1
ATOM 1726 O O . VAL A 1 216 ? -25.640 -6.255 33.265 1.00 73.38 216 VAL A O 1
ATOM 1729 N N . VAL A 1 217 ? -25.321 -4.045 33.109 1.00 62.09 217 VAL A N 1
ATOM 1730 C CA . VAL A 1 217 ? -25.738 -3.753 34.490 1.00 62.09 217 VAL A CA 1
ATOM 1731 C C . VAL A 1 217 ? -27.257 -3.874 34.672 1.00 62.09 217 VAL A C 1
ATOM 1733 O O . VAL A 1 217 ? -27.704 -4.315 35.731 1.00 62.09 217 VAL A O 1
ATOM 1736 N N . GLU A 1 218 ? -28.056 -3.537 33.656 1.00 55.59 218 GLU A N 1
ATOM 1737 C CA . GLU A 1 218 ? -29.522 -3.662 33.711 1.00 55.59 218 GLU A CA 1
ATOM 1738 C C . GLU A 1 218 ? -30.003 -5.127 33.658 1.00 55.59 218 GLU A C 1
ATOM 1740 O O . GLU A 1 218 ? -30.962 -5.483 34.351 1.00 55.59 218 GLU A O 1
ATOM 1745 N N . ASP A 1 219 ? -29.293 -6.003 32.939 1.00 50.59 219 ASP A N 1
ATOM 1746 C CA . ASP A 1 219 ? -29.641 -7.427 32.770 1.00 50.59 219 ASP A CA 1
ATOM 1747 C C . ASP A 1 219 ? -29.308 -8.304 33.997 1.00 50.59 219 ASP A C 1
ATOM 1749 O O . ASP A 1 219 ? -29.703 -9.463 34.083 1.00 50.59 219 ASP A O 1
ATOM 1753 N N . HIS A 1 220 ? -28.620 -7.761 35.006 1.00 46.62 220 HIS A N 1
ATOM 1754 C CA . HIS A 1 220 ? -28.382 -8.450 36.284 1.00 46.62 220 HIS A CA 1
ATOM 1755 C C . HIS A 1 220 ? -29.506 -8.251 37.315 1.00 46.62 220 HIS A C 1
ATOM 1757 O O . HIS A 1 220 ? -29.357 -8.635 38.477 1.00 46.62 220 HIS A O 1
ATOM 1763 N N . SER A 1 221 ? -30.639 -7.674 36.896 1.00 49.25 221 SER A N 1
ATOM 1764 C CA . SER A 1 221 ? -31.818 -7.457 37.742 1.00 49.25 221 SER A CA 1
ATOM 1765 C C . SER A 1 221 ? -33.033 -8.335 37.414 1.00 49.25 221 SER A C 1
ATOM 1767 O O . SER A 1 221 ? -34.033 -8.220 38.119 1.00 49.25 221 SER A O 1
ATOM 1769 N N . ASN A 1 222 ? -32.963 -9.238 36.426 1.00 42.94 222 ASN A N 1
ATOM 1770 C CA . ASN A 1 222 ? -34.015 -10.227 36.165 1.00 42.94 222 ASN A CA 1
ATOM 1771 C C . ASN A 1 222 ? -33.467 -11.548 35.597 1.00 42.94 222 ASN A C 1
ATOM 1773 O O . ASN A 1 222 ? -32.409 -11.594 34.985 1.00 42.94 222 ASN A O 1
ATOM 1777 N N . ASP A 1 223 ? -34.227 -12.602 35.876 1.00 43.09 223 ASP A N 1
ATOM 1778 C CA . ASP A 1 223 ? -33.958 -14.033 35.741 1.00 43.09 223 ASP A CA 1
ATOM 1779 C C . ASP A 1 223 ? -33.347 -14.578 34.432 1.00 43.09 223 ASP A C 1
ATOM 1781 O O . ASP A 1 223 ? -33.491 -14.040 33.339 1.00 43.09 223 ASP A O 1
ATOM 1785 N N . GLU A 1 224 ? -32.721 -15.741 34.640 1.00 45.94 224 GLU A N 1
ATOM 1786 C CA . GLU A 1 224 ? -32.422 -16.882 33.766 1.00 45.94 224 GLU A CA 1
ATOM 1787 C C . GLU A 1 224 ? -32.889 -16.873 32.290 1.00 45.94 224 GLU A C 1
ATOM 1789 O O . GLU A 1 224 ? -34.046 -16.650 31.947 1.00 45.94 224 GLU A O 1
ATOM 1794 N N . ASP A 1 225 ? -31.957 -17.335 31.443 1.00 46.53 225 ASP A N 1
ATOM 1795 C CA . ASP A 1 225 ? -32.153 -17.918 30.111 1.00 46.53 225 ASP A CA 1
ATOM 1796 C C . ASP A 1 225 ? -32.673 -17.016 28.984 1.00 46.53 225 ASP A C 1
ATOM 1798 O O . ASP A 1 225 ? -33.836 -17.069 28.596 1.00 46.53 225 ASP A O 1
ATOM 1802 N N . SER A 1 226 ? -31.741 -16.331 28.303 1.00 40.22 226 SER A N 1
ATOM 1803 C CA . SER A 1 226 ? -31.751 -16.153 26.837 1.00 40.22 226 SER A CA 1
ATOM 1804 C C . SER A 1 226 ? -30.413 -15.597 26.334 1.00 40.22 226 SER A C 1
ATOM 1806 O O . SER A 1 226 ? -30.191 -14.393 26.350 1.00 40.22 226 SER A O 1
ATOM 1808 N N . ARG A 1 227 ? -29.502 -16.441 25.830 1.00 34.97 227 ARG A N 1
ATOM 1809 C CA . ARG A 1 227 ? -28.323 -15.952 25.082 1.00 34.97 227 ARG A CA 1
ATOM 1810 C C . ARG A 1 227 ? -28.739 -15.574 23.653 1.00 34.97 227 ARG A C 1
ATOM 1812 O O . ARG A 1 227 ? -29.102 -16.485 22.905 1.00 34.97 227 ARG A O 1
ATOM 1819 N N . PRO A 1 228 ? -28.632 -14.307 23.207 1.00 37.75 228 PRO A N 1
ATOM 1820 C CA . PRO A 1 228 ? -28.823 -13.974 21.802 1.00 37.75 228 PRO A CA 1
ATOM 1821 C C . PRO A 1 228 ? -27.590 -14.405 20.998 1.00 37.75 228 PRO A C 1
ATOM 1823 O O . PRO A 1 228 ? -26.446 -14.261 21.438 1.00 37.75 228 PRO A O 1
ATOM 1826 N N . SER A 1 229 ? -27.814 -14.947 19.802 1.00 39.88 229 SER A N 1
ATOM 1827 C CA . SER A 1 229 ? -26.750 -15.383 18.899 1.00 39.88 229 SER A CA 1
ATOM 1828 C C . SER A 1 229 ? -25.862 -14.214 18.455 1.00 39.88 229 SER A C 1
ATOM 1830 O O . SER A 1 229 ? -26.348 -13.208 17.939 1.00 39.88 229 SER A O 1
ATOM 1832 N N . ARG A 1 230 ? -24.547 -14.403 18.602 1.00 47.09 230 ARG A N 1
ATOM 1833 C CA . ARG A 1 230 ? -23.460 -13.551 18.099 1.00 47.09 230 ARG A CA 1
ATOM 1834 C C . ARG A 1 230 ? -23.605 -13.327 16.582 1.00 47.09 230 ARG A C 1
ATOM 1836 O O . ARG A 1 230 ? -23.406 -14.259 15.813 1.00 47.09 230 ARG A O 1
ATOM 1843 N N . TYR A 1 231 ? -23.869 -12.081 16.189 1.00 47.06 231 TYR A N 1
ATOM 1844 C CA . TYR A 1 231 ? -23.780 -11.544 14.822 1.00 47.06 231 TYR A CA 1
ATOM 1845 C C . TYR A 1 231 ? -24.799 -12.089 13.806 1.00 47.06 231 TYR A C 1
ATOM 1847 O O . TYR A 1 231 ? -24.539 -13.045 13.081 1.00 47.06 231 TYR A O 1
ATOM 1855 N N . GLY A 1 232 ? -25.938 -11.404 13.687 1.00 31.27 232 GLY A N 1
ATOM 1856 C CA . GLY A 1 232 ? -26.813 -11.496 12.519 1.00 31.27 232 GLY A CA 1
ATOM 1857 C C . GLY A 1 232 ? -26.713 -10.224 11.684 1.00 31.27 232 GLY A C 1
ATOM 1858 O O . GLY A 1 232 ? -27.124 -9.174 12.160 1.00 31.27 232 GLY A O 1
ATOM 1859 N N . TYR A 1 233 ? -26.205 -10.320 10.452 1.00 41.66 233 TYR A N 1
ATOM 1860 C CA . TYR A 1 233 ? -26.446 -9.318 9.410 1.00 41.66 233 TYR A CA 1
ATOM 1861 C C . TYR A 1 233 ? -26.611 -9.985 8.044 1.00 41.66 233 TYR A C 1
ATOM 1863 O O . TYR A 1 233 ? -25.856 -10.880 7.661 1.00 41.66 233 TYR A O 1
ATOM 1871 N N . SER A 1 234 ? -27.646 -9.529 7.344 1.00 35.53 234 SER A N 1
ATOM 1872 C CA . SER A 1 234 ? -28.077 -9.926 6.011 1.00 35.53 234 SER A CA 1
ATOM 1873 C C . SER A 1 234 ? -27.859 -8.771 5.032 1.00 35.53 234 SER A C 1
ATOM 1875 O O . SER A 1 234 ? -28.368 -7.675 5.253 1.00 35.53 234 SER A O 1
ATOM 1877 N N . SER A 1 235 ? -27.208 -9.097 3.915 1.00 38.72 235 SER A N 1
ATOM 1878 C CA . SER A 1 235 ? -26.997 -8.315 2.684 1.00 38.72 235 SER A CA 1
ATOM 1879 C C . SER A 1 235 ? -25.716 -7.474 2.574 1.00 38.72 235 SER A C 1
ATOM 1881 O O . SER A 1 235 ? -25.196 -6.934 3.544 1.00 38.72 235 SER A O 1
ATOM 1883 N N . TRP A 1 236 ? -25.193 -7.479 1.345 1.00 41.16 236 TRP A N 1
ATOM 1884 C CA . TRP A 1 236 ? -23.860 -7.068 0.890 1.00 41.16 236 TRP A CA 1
ATOM 1885 C C . TRP A 1 236 ? -23.880 -5.733 0.113 1.00 41.16 236 TRP A C 1
ATOM 1887 O O . TRP A 1 236 ? -22.861 -5.340 -0.449 1.00 41.16 236 TRP A O 1
ATOM 1897 N N . ASP A 1 237 ? -25.017 -5.035 0.076 1.00 37.69 237 ASP A N 1
ATOM 1898 C CA . ASP A 1 237 ? -25.290 -4.003 -0.938 1.00 37.69 237 ASP A CA 1
ATOM 1899 C C . ASP A 1 237 ? -24.923 -2.559 -0.538 1.00 37.69 237 ASP A C 1
ATOM 1901 O O . ASP A 1 237 ? -25.155 -1.635 -1.311 1.00 37.69 237 ASP A O 1
ATOM 1905 N N . GLU A 1 238 ? -24.296 -2.326 0.619 1.00 38.41 238 GLU A N 1
ATOM 1906 C CA . GLU A 1 238 ? -23.900 -0.966 1.047 1.00 38.41 238 GLU A CA 1
ATOM 1907 C C . GLU A 1 238 ? -22.420 -0.610 0.766 1.00 38.41 238 GLU A C 1
ATOM 1909 O O . GLU A 1 238 ? -21.966 0.479 1.112 1.00 38.41 238 GLU A O 1
ATOM 1914 N N . MET A 1 239 ? -21.642 -1.482 0.103 1.00 41.69 239 MET A N 1
ATOM 1915 C CA . MET A 1 239 ? -20.190 -1.277 -0.095 1.00 41.69 239 MET A CA 1
ATOM 1916 C C . MET A 1 239 ? -19.782 -0.330 -1.237 1.00 41.69 239 MET A C 1
ATOM 1918 O O . MET A 1 239 ? -18.621 0.063 -1.300 1.00 41.69 239 MET A O 1
ATOM 1922 N N . SER A 1 240 ? -20.677 0.071 -2.137 1.00 37.00 240 SER A N 1
ATOM 1923 C CA . SER A 1 240 ? -20.297 0.839 -3.338 1.00 37.00 240 SER A CA 1
ATOM 1924 C C . SER A 1 240 ? -20.194 2.362 -3.148 1.00 37.00 240 SER A C 1
ATOM 1926 O O . SER A 1 240 ? -19.988 3.071 -4.127 1.00 37.00 240 SER A O 1
ATOM 1928 N N . PHE A 1 241 ? -20.323 2.889 -1.923 1.00 33.72 241 PHE A N 1
ATOM 1929 C CA . PHE A 1 241 ? -20.372 4.345 -1.693 1.00 33.72 241 PHE A CA 1
ATOM 1930 C C . PHE A 1 241 ? -19.098 4.967 -1.083 1.00 33.72 241 PHE A C 1
ATOM 1932 O O . PHE A 1 241 ? -18.991 6.189 -1.034 1.00 33.72 241 PHE A O 1
ATOM 1939 N N . TYR A 1 242 ? -18.118 4.170 -0.636 1.00 40.78 242 TYR A N 1
ATOM 1940 C CA . TYR A 1 242 ? -16.989 4.673 0.171 1.00 40.78 242 TYR A CA 1
ATOM 1941 C C . TYR A 1 242 ? -15.652 4.878 -0.564 1.00 40.78 242 TYR A C 1
ATOM 1943 O O . TYR A 1 242 ? -14.713 5.371 0.051 1.00 40.78 242 TYR A O 1
ATOM 1951 N N . GLU A 1 243 ? -15.547 4.609 -1.870 1.00 42.84 243 GLU A N 1
ATOM 1952 C CA . GLU A 1 243 ? -14.310 4.898 -2.633 1.00 42.84 243 GLU A CA 1
ATOM 1953 C C . GLU A 1 243 ? -14.098 6.405 -2.934 1.00 42.84 243 GLU A C 1
ATOM 1955 O O . GLU A 1 243 ? -13.113 6.765 -3.568 1.00 42.84 243 GLU A O 1
ATOM 1960 N N . ALA A 1 244 ? -14.981 7.306 -2.475 1.00 32.97 244 ALA A N 1
ATOM 1961 C CA . ALA A 1 244 ? -14.956 8.736 -2.822 1.00 32.97 244 ALA A CA 1
ATOM 1962 C C . ALA A 1 244 ? -14.561 9.703 -1.678 1.00 32.97 244 ALA A C 1
ATOM 1964 O O . ALA A 1 244 ? -14.614 10.913 -1.879 1.00 32.97 244 ALA A O 1
ATOM 1965 N N . TYR A 1 245 ? -14.191 9.213 -0.486 1.00 34.31 245 TYR A N 1
ATOM 1966 C CA . TYR A 1 245 ? -14.024 10.048 0.722 1.00 34.31 245 TYR A CA 1
ATOM 1967 C C . TYR A 1 245 ? -12.613 10.022 1.354 1.00 34.31 245 TYR A C 1
ATOM 1969 O O . TYR A 1 245 ? -12.470 10.202 2.559 1.00 34.31 245 TYR A O 1
ATOM 1977 N N . GLU A 1 246 ? -11.551 9.862 0.557 1.00 39.38 246 GLU A N 1
ATOM 1978 C CA . GLU A 1 246 ? -10.157 10.105 0.992 1.00 39.38 246 GLU A CA 1
ATOM 1979 C C . GLU A 1 246 ? -9.711 11.557 0.729 1.00 39.38 246 GLU A C 1
ATOM 1981 O O . GLU A 1 246 ? -8.697 11.833 0.089 1.00 39.38 246 GLU A O 1
ATOM 1986 N N . GLY A 1 247 ? -10.483 12.519 1.227 1.00 35.88 247 GLY A N 1
ATOM 1987 C CA . GLY A 1 247 ? -10.164 13.939 1.113 1.00 35.88 247 GLY A CA 1
ATOM 1988 C C . GLY A 1 247 ? -10.538 14.675 2.384 1.00 35.88 247 GLY A C 1
ATOM 1989 O O . GLY A 1 247 ? -11.592 15.287 2.413 1.00 35.88 247 GLY A O 1
ATOM 1990 N N . ASP A 1 248 ? -9.728 14.511 3.433 1.00 32.75 248 ASP A N 1
ATOM 1991 C CA . ASP A 1 248 ? -9.420 15.530 4.453 1.00 32.75 248 ASP A CA 1
ATOM 1992 C C . ASP A 1 248 ? -8.565 14.878 5.554 1.00 32.75 248 ASP A C 1
ATOM 1994 O O . ASP A 1 248 ? -9.062 14.261 6.496 1.00 32.75 248 ASP A O 1
ATOM 1998 N N . SER A 1 249 ? -7.240 14.974 5.406 1.00 39.06 249 SER A N 1
ATOM 1999 C CA . SER A 1 249 ? -6.262 14.468 6.373 1.00 39.06 249 SER A CA 1
ATOM 2000 C C . SER A 1 249 ? -5.442 15.612 6.975 1.00 39.06 249 SER A C 1
ATOM 2002 O O . SER A 1 249 ? -4.251 15.738 6.701 1.00 39.06 249 SER A O 1
ATOM 2004 N N . ASP A 1 250 ? -6.068 16.412 7.835 1.00 38.03 250 ASP A N 1
ATOM 2005 C CA . ASP A 1 250 ? -5.383 17.419 8.666 1.00 38.03 250 ASP A CA 1
ATOM 2006 C C . ASP A 1 250 ? -4.971 16.860 10.049 1.00 38.03 250 ASP A C 1
ATOM 2008 O O . ASP A 1 250 ? -4.890 17.585 11.034 1.00 38.03 250 ASP A O 1
ATOM 2012 N N . ALA A 1 251 ? -4.702 15.553 10.152 1.00 37.69 251 ALA A N 1
ATOM 2013 C CA . ALA A 1 251 ? -4.393 14.882 11.425 1.00 37.69 251 ALA A CA 1
ATOM 2014 C C . ALA A 1 251 ? -2.944 14.367 11.547 1.00 37.69 251 ALA A C 1
ATOM 2016 O O . ALA A 1 251 ? -2.683 13.465 12.342 1.00 37.69 251 ALA A O 1
ATOM 2017 N N . TRP A 1 252 ? -1.998 14.902 10.770 1.00 43.47 252 TRP A N 1
ATOM 2018 C CA . TRP A 1 252 ? -0.606 14.437 10.794 1.00 43.47 252 TRP A CA 1
ATOM 2019 C C . TRP A 1 252 ? 0.315 15.451 11.472 1.00 43.47 252 TRP A C 1
ATOM 2021 O O . TRP A 1 252 ? 0.598 16.515 10.924 1.00 43.47 252 TRP A O 1
ATOM 2031 N N . GLU A 1 253 ? 0.826 15.093 12.648 1.00 35.94 253 GLU A N 1
ATOM 2032 C CA . GLU A 1 253 ? 2.014 15.728 13.215 1.00 35.94 253 GLU A CA 1
ATOM 2033 C C . GLU A 1 253 ? 3.254 15.043 12.625 1.00 35.94 253 GLU A C 1
ATOM 2035 O O . GLU A 1 253 ? 3.511 13.860 12.857 1.00 35.94 253 GLU A O 1
ATOM 2040 N N . LEU A 1 254 ? 4.003 15.787 11.808 1.00 34.16 254 LEU A N 1
ATOM 2041 C CA . LEU A 1 254 ? 5.339 15.405 11.361 1.00 34.16 254 LEU A CA 1
ATOM 2042 C C . LEU A 1 254 ? 6.323 15.704 12.496 1.00 34.16 254 LEU A C 1
ATOM 2044 O O . LEU A 1 254 ? 6.681 16.863 12.721 1.00 34.16 254 LEU A O 1
ATOM 2048 N N . ASP A 1 255 ? 6.782 14.668 13.196 1.00 30.73 255 ASP A N 1
ATOM 2049 C CA . ASP A 1 255 ? 7.959 14.784 14.056 1.00 30.73 255 ASP A CA 1
ATOM 2050 C C . ASP A 1 255 ? 9.196 14.976 13.160 1.00 30.73 255 ASP A C 1
ATOM 2052 O O . ASP A 1 255 ? 9.744 14.025 12.602 1.00 30.73 255 ASP A O 1
ATOM 2056 N N . ASN A 1 256 ? 9.614 16.233 12.994 1.00 28.08 256 ASN A N 1
ATOM 2057 C CA . ASN A 1 256 ? 10.867 16.597 12.334 1.00 28.08 256 ASN A CA 1
ATOM 2058 C C . ASN A 1 256 ? 12.068 16.161 13.194 1.00 28.08 256 ASN A C 1
ATOM 2060 O O . ASN A 1 256 ? 12.217 16.627 14.328 1.00 28.08 256 ASN A O 1
ATOM 2064 N N . ILE A 1 257 ? 12.957 15.343 12.620 1.00 31.48 257 ILE A N 1
ATOM 2065 C CA . ILE A 1 257 ? 14.366 15.191 13.027 1.00 31.48 257 ILE A CA 1
ATOM 2066 C C . ILE A 1 257 ? 15.239 15.506 11.817 1.00 31.48 257 ILE A C 1
ATOM 2068 O O . ILE A 1 257 ? 14.971 14.920 10.745 1.00 31.48 257 ILE A O 1
#

Organism: NCBI:txid512763

Secondary structure (DSSP, 8-state):
--TTSBP-SSTTTTSBHHHHHH-BS---HHHHHHHHHHHHHSHHHHHHHHHH--TTGGGEEEEEE-SSEEEEEETTSB-TTS-B--TT-HHHHHH---HHHHHHHHHGGGSHHHHHH-----HHHHHHHSSS---BS--HHHHHHHHHHSTT----HHHHHHHHHS-EEEEEEEEEEE-GGGEEEEEEEEEEE--PPPHHHHHHHHHHHHHHHHHHHHGGGS-S--PPPS------TTGGG-TT-------------

Sequence (257 aa):
MHIQDILGFGKYKGLKLLDVYRGTLNIDRVLLKDYADLILNGSLRLHYEDYIDTTSFQCVDKFDVTEHEIRTLSFYEEGVDGSEVSYGSSLAEITNNVESDIAYCLSIGNQRTGAEFGGFLSLAKFSQDYAKRLPVGADPQYISWCIENIAGFFIPADEISELENMRISKFIGVDVVRKEGGLYEYSPNIEIGRYSFPDRIKELNKAKIDKFESLVVEDHSNDEDSRPSRYGYSSWDEMSFYEAYEGDSDAWELDNI